Protein AF-A0A971MNW8-F1 (afdb_monomer_lite)

Sequence (217 aa):
MNKANFQEDNYRVFALLSNYLNYKSDFIKKEAIGEIVKCGVSSEYAFGLILAAAFGFDIEDNVDDKELFNQYFIKMVHKLNAHEYYDNPYYKNIKIPTITMGNSELKYEKYKPFEGFVCNDIIKTDEGRLIPQIGFFETEFDFPVILEKSRLWMSITPNEIETMKEAIAKGFGRVLAFGLGLGYYAYMTSQKDNVESVTVVESNQDVIDLFAKYIWP

Radius of gyration: 20.03 Å; chains: 1; bounding box: 51×37×53 Å

pLDDT: mean 94.17, std 7.53, range [38.69, 98.69]

Structure (mmCIF, N/CA/C/O backbone):
data_AF-A0A971MNW8-F1
#
_entry.id   AF-A0A971MNW8-F1
#
loop_
_atom_site.group_PDB
_atom_site.id
_atom_site.type_symbol
_atom_site.label_atom_id
_atom_site.label_alt_id
_atom_site.label_comp_id
_atom_site.label_asym_id
_atom_site.label_entity_id
_atom_site.label_seq_id
_atom_site.pdbx_PDB_ins_code
_atom_site.Cartn_x
_atom_site.Cartn_y
_atom_site.Cartn_z
_atom_site.occupancy
_atom_site.B_iso_or_equiv
_atom_site.auth_seq_id
_atom_site.auth_comp_id
_atom_site.auth_asym_id
_atom_site.auth_atom_id
_atom_site.pdbx_PDB_model_num
ATOM 1 N N . MET A 1 1 ? 32.069 -17.184 -13.762 1.00 38.69 1 MET A N 1
ATOM 2 C CA . MET A 1 1 ? 30.744 -17.051 -13.122 1.00 38.69 1 MET A CA 1
ATOM 3 C C . MET A 1 1 ? 30.895 -16.108 -11.944 1.00 38.69 1 MET A C 1
ATOM 5 O O . MET A 1 1 ? 31.396 -16.530 -10.908 1.00 38.69 1 MET A O 1
ATOM 9 N N . ASN A 1 2 ? 30.557 -14.829 -12.126 1.00 43.28 2 ASN A N 1
ATOM 10 C CA . ASN A 1 2 ? 30.425 -13.911 -10.996 1.00 43.28 2 ASN A CA 1
ATOM 11 C C . ASN A 1 2 ? 29.284 -14.436 -10.122 1.00 43.28 2 ASN A C 1
ATOM 13 O O . ASN A 1 2 ? 28.188 -14.670 -10.626 1.00 43.28 2 ASN A O 1
ATOM 17 N N . LYS A 1 3 ? 29.538 -14.667 -8.831 1.00 49.28 3 LYS A N 1
ATOM 18 C CA . LYS A 1 3 ? 28.446 -14.791 -7.863 1.00 49.28 3 LYS A CA 1
ATOM 19 C C . LYS A 1 3 ? 27.716 -13.453 -7.906 1.00 49.28 3 LYS A C 1
ATOM 21 O O . LYS A 1 3 ? 28.294 -12.461 -7.476 1.00 49.28 3 LYS A O 1
ATOM 26 N N . ALA A 1 4 ? 26.512 -13.421 -8.473 1.00 57.97 4 ALA A N 1
ATOM 27 C CA . ALA A 1 4 ? 25.650 -12.252 -8.390 1.00 57.97 4 ALA A CA 1
ATOM 28 C C . ALA A 1 4 ? 25.539 -11.873 -6.909 1.00 57.97 4 ALA A C 1
ATOM 30 O O . ALA A 1 4 ? 25.086 -12.681 -6.092 1.00 57.97 4 ALA A O 1
ATOM 31 N N . ASN A 1 5 ? 26.046 -10.697 -6.546 1.00 76.44 5 ASN A N 1
ATOM 32 C CA . ASN A 1 5 ? 26.005 -10.224 -5.174 1.00 76.44 5 ASN A CA 1
ATOM 33 C C . ASN A 1 5 ? 24.606 -9.664 -4.911 1.00 76.44 5 ASN A C 1
ATOM 35 O O . ASN A 1 5 ? 24.401 -8.457 -4.865 1.00 76.44 5 ASN A O 1
ATOM 39 N N . PHE A 1 6 ? 23.621 -10.551 -4.762 1.00 82.44 6 PHE A N 1
ATOM 40 C CA . PHE A 1 6 ? 22.220 -10.172 -4.571 1.00 82.44 6 PHE A CA 1
ATOM 41 C C . PHE A 1 6 ? 22.001 -9.257 -3.358 1.00 82.44 6 PHE A C 1
ATOM 43 O O . PHE A 1 6 ? 20.999 -8.554 -3.298 1.00 82.44 6 PHE A O 1
ATOM 50 N N . GLN A 1 7 ? 22.934 -9.227 -2.400 1.00 86.38 7 GLN A N 1
ATOM 51 C CA . GLN A 1 7 ? 22.912 -8.272 -1.291 1.00 86.38 7 GLN A CA 1
ATOM 52 C C . GLN A 1 7 ? 23.118 -6.829 -1.765 1.00 86.38 7 GLN A C 1
ATOM 54 O O . GLN A 1 7 ? 22.432 -5.927 -1.291 1.00 86.38 7 GLN A O 1
ATOM 59 N N . GLU A 1 8 ? 24.034 -6.619 -2.706 1.00 90.38 8 GLU A N 1
ATOM 60 C CA . GLU A 1 8 ? 24.308 -5.312 -3.300 1.00 90.38 8 GLU A CA 1
ATOM 61 C C . GLU A 1 8 ? 23.161 -4.872 -4.212 1.00 90.38 8 GLU A C 1
ATOM 63 O O . GLU A 1 8 ? 22.700 -3.737 -4.093 1.00 90.38 8 GLU A O 1
ATOM 68 N N . ASP A 1 9 ? 22.615 -5.791 -5.017 1.00 92.50 9 ASP A N 1
ATOM 69 C CA . ASP A 1 9 ? 21.410 -5.531 -5.818 1.00 92.50 9 ASP A CA 1
ATOM 70 C C . ASP A 1 9 ? 20.222 -5.138 -4.929 1.00 92.50 9 ASP A C 1
ATOM 72 O O . ASP A 1 9 ? 19.559 -4.134 -5.190 1.00 92.50 9 ASP A O 1
ATOM 76 N N . ASN A 1 10 ? 19.977 -5.894 -3.846 1.00 94.38 10 ASN A N 1
ATOM 77 C CA . ASN A 1 10 ? 18.939 -5.575 -2.867 1.00 94.38 10 ASN A CA 1
ATOM 78 C C . ASN A 1 10 ? 19.157 -4.154 -2.329 1.00 94.38 10 ASN A C 1
ATOM 80 O O . ASN A 1 10 ? 18.260 -3.320 -2.415 1.00 94.38 10 ASN A O 1
ATOM 84 N N . TYR A 1 11 ? 20.352 -3.847 -1.817 1.00 93.56 11 TYR A N 1
ATOM 85 C CA . TYR A 1 11 ? 20.640 -2.520 -1.272 1.00 93.56 11 TYR A CA 1
ATOM 86 C C . TYR A 1 11 ? 20.404 -1.407 -2.303 1.00 93.56 11 TYR A C 1
ATOM 88 O O . TYR A 1 11 ? 19.738 -0.418 -1.991 1.00 93.56 11 TYR A O 1
ATOM 96 N N . ARG A 1 12 ? 20.885 -1.585 -3.542 1.00 93.88 12 ARG A N 1
ATOM 97 C CA . ARG A 1 12 ? 20.705 -0.625 -4.640 1.00 93.88 12 ARG A CA 1
ATOM 98 C C . ARG A 1 12 ? 19.220 -0.382 -4.923 1.00 93.88 12 ARG A C 1
ATOM 100 O O . ARG A 1 12 ? 18.792 0.772 -4.928 1.00 93.88 12 ARG A O 1
ATOM 107 N N . VAL A 1 13 ? 18.432 -1.443 -5.110 1.00 95.00 13 VAL A N 1
ATOM 108 C CA . VAL A 1 13 ? 16.993 -1.348 -5.412 1.00 95.00 13 VAL A CA 1
ATOM 109 C C . VAL A 1 13 ? 16.229 -0.674 -4.270 1.00 95.00 13 VAL A C 1
ATOM 111 O O . VAL A 1 13 ? 15.476 0.268 -4.513 1.00 95.00 13 VAL A O 1
ATOM 114 N N . PHE A 1 14 ? 16.462 -1.083 -3.019 1.00 96.38 14 PHE A N 1
ATOM 115 C CA . PHE A 1 14 ? 15.795 -0.489 -1.856 1.00 96.38 14 PHE A CA 1
ATOM 116 C C . PHE A 1 14 ? 16.163 0.985 -1.649 1.00 96.38 14 PHE A C 1
ATOM 118 O O . PHE A 1 14 ? 15.289 1.787 -1.319 1.00 96.38 14 PHE A O 1
ATOM 125 N N . ALA A 1 15 ? 17.424 1.371 -1.867 1.00 96.06 15 ALA A N 1
ATOM 126 C CA . ALA A 1 15 ? 17.849 2.764 -1.744 1.00 96.06 15 ALA A CA 1
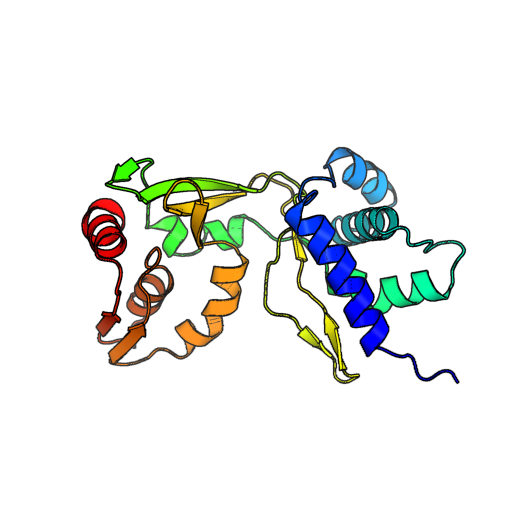ATOM 127 C C . ALA A 1 15 ? 17.156 3.668 -2.779 1.00 96.06 15 ALA A C 1
ATOM 129 O O . ALA A 1 15 ? 16.661 4.745 -2.435 1.00 96.06 15 ALA A O 1
ATOM 130 N N . LEU A 1 16 ? 17.076 3.217 -4.034 1.00 96.75 16 LEU A N 1
ATOM 131 C CA . LEU A 1 16 ? 16.417 3.953 -5.115 1.00 96.75 16 LEU A CA 1
ATOM 132 C C . LEU A 1 16 ? 14.901 4.055 -4.902 1.00 96.75 16 LEU A C 1
ATOM 134 O O . LEU A 1 16 ? 14.338 5.145 -5.009 1.00 96.75 16 LEU A O 1
ATOM 138 N N . LEU A 1 17 ? 14.255 2.951 -4.516 1.00 96.94 17 LEU A N 1
ATOM 139 C CA . LEU A 1 17 ? 12.828 2.935 -4.187 1.00 96.94 17 LEU A CA 1
ATOM 140 C C . LEU A 1 17 ? 12.494 3.829 -3.003 1.00 96.94 17 LEU A C 1
ATOM 142 O O . LEU A 1 17 ? 11.515 4.562 -3.061 1.00 96.94 17 LEU A O 1
ATOM 146 N N . SER A 1 18 ? 13.306 3.798 -1.945 1.00 96.12 18 SER A N 1
ATOM 147 C CA . SER A 1 18 ? 13.105 4.658 -0.778 1.00 96.12 18 SER A CA 1
ATOM 148 C C . SER A 1 18 ? 13.118 6.135 -1.176 1.00 96.12 18 SER A C 1
ATOM 150 O O . SER A 1 18 ? 12.238 6.893 -0.772 1.00 96.12 18 SER A O 1
ATOM 152 N N . ASN A 1 19 ? 14.057 6.548 -2.032 1.00 96.06 19 ASN A N 1
ATOM 153 C CA . ASN A 1 19 ? 14.096 7.916 -2.550 1.00 96.06 19 ASN A CA 1
ATOM 154 C C . ASN A 1 19 ? 12.833 8.245 -3.368 1.00 96.06 19 ASN A C 1
ATOM 156 O O . ASN A 1 19 ? 12.171 9.253 -3.122 1.00 96.06 19 ASN A O 1
ATOM 160 N N . TYR A 1 20 ? 12.451 7.362 -4.290 1.00 97.44 20 TYR A N 1
ATOM 161 C CA . TYR A 1 20 ? 11.243 7.532 -5.093 1.00 97.44 20 TYR A CA 1
ATOM 162 C C . TYR A 1 20 ? 9.979 7.669 -4.240 1.00 97.44 20 TYR A C 1
ATOM 164 O O . TYR A 1 20 ? 9.267 8.658 -4.383 1.00 97.44 20 TYR A O 1
ATOM 172 N N . LEU A 1 21 ? 9.735 6.746 -3.312 1.00 96.69 21 LEU A N 1
ATOM 173 C CA . LEU A 1 21 ? 8.530 6.735 -2.481 1.00 96.69 21 LEU A CA 1
ATOM 174 C C . LEU A 1 21 ? 8.432 7.957 -1.557 1.00 96.69 21 LEU A C 1
ATOM 176 O O . LEU A 1 21 ? 7.334 8.446 -1.320 1.00 96.69 21 LEU A O 1
ATOM 180 N N . ASN A 1 22 ? 9.558 8.474 -1.053 1.00 94.12 22 ASN A N 1
ATOM 181 C CA . ASN A 1 22 ? 9.547 9.618 -0.134 1.00 94.12 22 ASN A CA 1
ATOM 182 C C . ASN A 1 22 ? 9.423 10.978 -0.833 1.00 94.12 22 ASN A C 1
ATOM 184 O O . ASN A 1 22 ? 8.924 11.926 -0.228 1.00 94.12 22 ASN A O 1
ATOM 188 N N . TYR A 1 23 ? 9.912 11.105 -2.069 1.00 95.19 23 TYR A N 1
ATOM 189 C CA . TYR A 1 23 ? 10.065 12.420 -2.704 1.00 95.19 23 TYR A CA 1
ATOM 190 C C . TYR A 1 23 ? 9.374 12.555 -4.059 1.00 95.19 23 TYR A C 1
ATOM 192 O O . TYR A 1 23 ? 9.216 13.675 -4.545 1.00 95.19 23 TYR A O 1
ATOM 200 N N . LYS A 1 24 ? 9.027 11.440 -4.708 1.00 95.69 24 LYS A N 1
ATOM 201 C CA . LYS A 1 24 ? 8.592 11.402 -6.111 1.00 95.69 24 LYS A CA 1
ATOM 202 C C . LYS A 1 24 ? 7.580 10.281 -6.399 1.00 95.69 24 LYS A C 1
ATOM 204 O O . LYS A 1 24 ? 7.517 9.828 -7.540 1.00 95.69 24 LYS A O 1
ATOM 209 N N . SER A 1 25 ? 6.791 9.837 -5.414 1.00 95.94 25 SER A N 1
ATOM 210 C CA . SER A 1 25 ? 5.842 8.715 -5.564 1.00 95.94 25 SER A CA 1
ATOM 211 C C . SER A 1 25 ? 4.865 8.921 -6.726 1.00 95.94 25 SER A C 1
ATOM 213 O O . SER A 1 25 ? 4.508 7.976 -7.425 1.00 95.94 25 SER A O 1
ATOM 215 N N . ASP A 1 26 ? 4.493 10.168 -7.008 1.00 96.19 26 ASP A N 1
ATOM 216 C CA . ASP A 1 26 ? 3.576 10.533 -8.082 1.00 96.19 26 ASP A CA 1
ATOM 217 C C . ASP A 1 26 ? 4.272 10.891 -9.408 1.00 96.19 26 ASP A C 1
ATOM 219 O O . ASP A 1 26 ? 3.631 11.445 -10.297 1.00 96.19 26 ASP A O 1
ATOM 223 N N . PHE A 1 27 ? 5.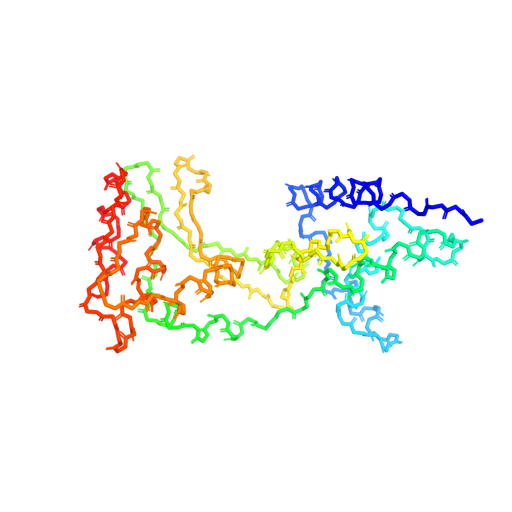567 10.608 -9.577 1.00 97.12 27 PHE A N 1
ATOM 224 C CA . PHE A 1 27 ? 6.323 10.973 -10.783 1.00 97.12 27 PHE A CA 1
ATOM 225 C C . PHE A 1 27 ? 5.765 10.345 -12.069 1.00 97.12 27 PHE A C 1
ATOM 227 O O . PHE A 1 27 ? 5.754 10.996 -13.114 1.00 97.12 27 PHE A O 1
ATOM 234 N N . ILE A 1 28 ? 5.295 9.099 -11.999 1.00 97.50 28 ILE A N 1
ATOM 235 C CA . ILE A 1 28 ? 4.787 8.355 -13.154 1.00 97.50 28 ILE A CA 1
ATOM 236 C C . ILE A 1 28 ? 3.353 8.805 -13.445 1.00 97.50 28 ILE A C 1
ATOM 238 O O . ILE A 1 28 ? 2.508 8.841 -12.555 1.00 97.50 28 ILE A O 1
ATOM 242 N N . LYS A 1 29 ? 3.078 9.189 -14.697 1.00 97.00 29 LYS A N 1
ATOM 243 C CA . LYS A 1 29 ? 1.788 9.759 -15.116 1.00 97.00 29 LYS A CA 1
ATOM 244 C C . LYS A 1 29 ? 1.087 8.881 -16.148 1.00 97.00 29 LYS A C 1
ATOM 246 O O . LYS A 1 29 ? 1.730 8.164 -16.918 1.00 97.00 29 LYS A O 1
ATOM 251 N N . LYS A 1 30 ? -0.243 8.995 -16.195 1.00 96.38 30 LYS A N 1
ATOM 252 C CA . LYS A 1 30 ? -1.123 8.236 -17.095 1.00 96.38 30 LYS A CA 1
ATOM 253 C C . LYS A 1 30 ? -0.731 8.377 -18.563 1.00 96.38 30 LYS A C 1
ATOM 255 O O . LYS A 1 30 ? -0.793 7.400 -19.302 1.00 96.38 30 LYS A O 1
ATOM 260 N N . GLU A 1 31 ? -0.327 9.570 -18.984 1.00 96.75 31 GLU A N 1
ATOM 261 C CA . GLU A 1 31 ? 0.044 9.860 -20.369 1.00 96.75 31 GLU A CA 1
ATOM 262 C C . GLU A 1 31 ? 1.285 9.057 -20.777 1.00 96.75 31 GLU A C 1
ATOM 264 O O . GLU A 1 31 ? 1.282 8.407 -21.819 1.00 96.75 31 GLU A O 1
ATOM 269 N N . ALA A 1 32 ? 2.309 9.027 -19.915 1.00 96.88 32 ALA A N 1
ATOM 270 C CA . ALA A 1 32 ? 3.543 8.284 -20.161 1.00 96.88 32 ALA A CA 1
ATOM 271 C C . ALA A 1 32 ? 3.296 6.769 -20.224 1.00 96.88 32 ALA A C 1
ATOM 273 O O . ALA A 1 32 ? 3.796 6.096 -21.124 1.00 96.88 32 ALA A O 1
ATOM 274 N N . ILE A 1 33 ? 2.470 6.240 -19.315 1.00 97.88 33 ILE A N 1
ATOM 275 C CA . ILE A 1 33 ? 2.047 4.834 -19.356 1.00 97.88 33 ILE A CA 1
ATOM 276 C C . ILE A 1 33 ? 1.287 4.542 -20.650 1.00 97.88 33 ILE A C 1
ATOM 278 O O . ILE A 1 33 ? 1.561 3.546 -21.315 1.00 97.88 33 ILE A O 1
ATOM 282 N N . GLY A 1 34 ? 0.362 5.425 -21.031 1.00 97.19 34 GLY A N 1
ATOM 283 C CA . GLY A 1 34 ? -0.461 5.276 -22.225 1.00 97.19 34 GLY A CA 1
ATOM 284 C C . GLY A 1 34 ? 0.357 5.154 -23.510 1.00 97.19 34 GLY A C 1
ATOM 285 O O . GLY A 1 34 ? 0.031 4.314 -24.343 1.00 97.19 34 GLY A O 1
ATOM 286 N N . GLU A 1 35 ? 1.430 5.934 -23.670 1.00 97.50 35 GLU A N 1
ATOM 287 C CA . GLU A 1 35 ? 2.308 5.828 -24.846 1.00 97.50 35 GLU A CA 1
ATOM 288 C C . GLU A 1 35 ? 3.030 4.478 -24.923 1.00 97.50 35 GLU A C 1
ATOM 290 O O . GLU A 1 35 ? 3.102 3.885 -25.997 1.00 97.50 35 GLU A O 1
ATOM 295 N N . ILE A 1 36 ? 3.503 3.951 -23.793 1.00 97.19 36 ILE A N 1
ATOM 296 C CA . ILE A 1 36 ? 4.201 2.660 -23.757 1.00 97.19 36 ILE A CA 1
ATOM 297 C C . ILE A 1 36 ? 3.220 1.501 -23.966 1.00 97.19 36 ILE A C 1
ATOM 299 O O . ILE A 1 36 ? 3.508 0.569 -24.714 1.00 97.19 36 ILE A O 1
ATOM 303 N N . VAL A 1 37 ? 2.030 1.561 -23.363 1.00 97.62 37 VAL A N 1
ATOM 304 C CA . VAL A 1 37 ? 0.998 0.522 -23.516 1.00 97.62 37 VAL A CA 1
ATOM 305 C C . VAL A 1 37 ? 0.535 0.391 -24.974 1.00 97.62 37 VAL A C 1
ATOM 307 O O . VAL A 1 37 ? 0.224 -0.717 -25.412 1.00 97.62 37 VAL A O 1
ATOM 310 N N . LYS A 1 38 ? 0.567 1.466 -25.782 1.00 97.12 38 LYS A N 1
ATOM 311 C CA . LYS A 1 38 ? 0.297 1.387 -27.236 1.00 97.12 38 LYS A CA 1
ATOM 312 C C . LYS A 1 38 ? 1.262 0.459 -27.981 1.00 97.12 38 LYS A C 1
ATOM 314 O O . LYS A 1 38 ? 0.897 -0.054 -29.036 1.00 97.12 38 LYS A O 1
ATOM 319 N N . CYS A 1 39 ? 2.450 0.204 -27.434 1.00 94.81 39 CYS A N 1
ATOM 320 C CA . CYS A 1 39 ? 3.405 -0.764 -27.973 1.00 94.81 39 CYS A CA 1
ATOM 321 C C . CYS A 1 39 ? 3.031 -2.227 -27.660 1.00 94.81 39 CYS A C 1
ATOM 323 O O . CYS A 1 39 ? 3.761 -3.134 -28.050 1.00 94.81 39 CYS A O 1
ATOM 325 N N . GLY A 1 40 ? 1.905 -2.477 -26.978 1.00 96.69 40 GLY A N 1
ATOM 326 C CA . GLY A 1 40 ? 1.368 -3.818 -26.727 1.00 96.69 40 GLY A CA 1
ATOM 327 C C . GLY A 1 40 ? 1.818 -4.468 -25.414 1.00 96.69 40 GLY A C 1
ATOM 328 O O . GLY A 1 40 ? 1.666 -5.678 -25.261 1.00 96.69 40 GLY A O 1
ATOM 329 N N . VAL A 1 41 ? 2.363 -3.694 -24.472 1.00 96.88 41 VAL A N 1
ATOM 330 C CA . VAL A 1 41 ? 2.772 -4.173 -23.137 1.00 96.88 41 VAL A CA 1
ATOM 331 C C . VAL A 1 41 ? 1.746 -3.799 -22.062 1.00 96.88 41 VAL A C 1
ATOM 333 O O . VAL A 1 41 ? 0.908 -2.923 -22.270 1.00 96.88 41 VAL A O 1
ATOM 336 N N . SER A 1 42 ? 1.797 -4.459 -20.901 1.00 97.81 42 SER A N 1
ATOM 337 C CA . SER A 1 42 ? 0.894 -4.155 -19.783 1.00 97.81 42 SER A CA 1
ATOM 338 C C . SER A 1 42 ? 1.233 -2.828 -19.094 1.00 97.81 42 SER A C 1
ATOM 340 O O . SER A 1 42 ? 2.369 -2.349 -19.160 1.00 97.81 42 SER A O 1
ATOM 342 N N . SER A 1 43 ? 0.257 -2.261 -18.375 1.00 97.69 43 SER A N 1
ATOM 343 C CA . SER A 1 43 ? 0.461 -1.082 -17.524 1.00 97.69 43 SER A CA 1
ATOM 344 C C . SER A 1 43 ? 1.538 -1.335 -16.461 1.00 97.69 43 SER A C 1
ATOM 346 O O . SER A 1 43 ? 2.337 -0.446 -16.190 1.00 97.69 43 SER A O 1
ATOM 348 N N . GLU A 1 44 ? 1.600 -2.541 -15.881 1.00 97.94 44 GLU A N 1
ATOM 349 C CA . GLU A 1 44 ? 2.627 -2.926 -14.903 1.00 97.94 44 GLU A CA 1
ATOM 350 C C . GLU A 1 44 ? 4.028 -2.892 -15.500 1.00 97.94 44 GLU A C 1
ATOM 352 O O . GLU A 1 44 ? 4.946 -2.328 -14.907 1.00 97.94 44 GLU A O 1
ATOM 357 N N . TYR A 1 45 ? 4.186 -3.459 -16.698 1.00 97.88 45 TYR A N 1
ATOM 358 C CA . TYR A 1 45 ? 5.468 -3.452 -17.384 1.00 97.88 45 TYR A CA 1
ATOM 359 C C . TYR A 1 45 ? 5.875 -2.023 -17.750 1.00 97.88 45 TYR A C 1
ATOM 361 O O . TYR A 1 45 ? 6.998 -1.619 -17.465 1.00 97.88 45 TYR A O 1
ATOM 369 N N . ALA A 1 46 ? 4.950 -1.228 -18.298 1.00 98.25 46 ALA A N 1
ATOM 370 C CA . ALA A 1 46 ? 5.179 0.182 -18.605 1.00 98.25 46 ALA A CA 1
ATOM 371 C C . ALA A 1 46 ? 5.586 0.996 -17.364 1.00 98.25 46 ALA A C 1
ATOM 373 O O . ALA A 1 46 ? 6.517 1.796 -17.426 1.00 98.25 46 ALA A O 1
ATOM 374 N N . PHE A 1 47 ? 4.933 0.763 -16.224 1.00 98.50 47 PHE A N 1
ATOM 375 C CA . PHE A 1 47 ? 5.291 1.396 -14.958 1.00 98.50 47 PHE A CA 1
ATOM 376 C C . PHE A 1 47 ? 6.699 0.994 -14.520 1.00 98.50 47 PHE A C 1
ATOM 378 O O . PHE A 1 47 ? 7.513 1.860 -14.205 1.00 98.50 47 PHE A O 1
ATOM 385 N N . GLY A 1 48 ? 7.010 -0.305 -14.562 1.00 98.00 48 GLY A N 1
ATOM 386 C CA . GLY A 1 48 ? 8.343 -0.820 -14.266 1.00 98.00 48 GLY A CA 1
ATOM 387 C C . GLY A 1 48 ? 9.418 -0.185 -15.146 1.00 98.00 48 GLY A C 1
ATOM 388 O O . GLY A 1 48 ? 10.446 0.239 -14.624 1.00 98.00 48 GLY A O 1
ATOM 389 N N . LEU A 1 49 ? 9.172 -0.062 -16.455 1.00 97.44 49 LEU A N 1
ATOM 390 C CA . LEU A 1 49 ? 10.083 0.575 -17.412 1.00 97.44 49 LEU A CA 1
ATOM 391 C C . LEU A 1 49 ? 10.376 2.034 -17.050 1.00 97.44 49 LEU A C 1
ATOM 393 O O . LEU A 1 49 ? 11.539 2.426 -16.961 1.00 97.44 49 LEU A O 1
ATOM 397 N N . ILE A 1 50 ? 9.331 2.836 -16.819 1.00 97.69 50 ILE A N 1
ATOM 398 C CA . ILE A 1 50 ? 9.488 4.254 -16.465 1.00 97.69 50 ILE A CA 1
ATOM 399 C C . ILE A 1 50 ? 10.223 4.386 -15.130 1.00 97.69 50 ILE A C 1
ATOM 401 O O . ILE A 1 50 ? 11.090 5.247 -14.989 1.00 97.69 50 ILE A O 1
ATOM 405 N N . LEU A 1 51 ? 9.909 3.526 -14.158 1.00 97.75 51 LEU A N 1
ATOM 406 C CA . LEU A 1 51 ? 10.571 3.520 -12.858 1.00 97.75 51 LEU A CA 1
ATOM 407 C C . LEU A 1 51 ? 12.061 3.170 -12.982 1.00 97.75 51 LEU A C 1
ATOM 409 O O . LEU A 1 51 ? 12.900 3.851 -12.397 1.00 97.75 51 LEU A O 1
ATOM 413 N N . ALA A 1 52 ? 12.402 2.152 -13.774 1.00 97.38 52 ALA A N 1
ATOM 414 C CA . ALA A 1 52 ? 13.785 1.755 -14.023 1.00 97.38 52 ALA A CA 1
ATOM 415 C C . ALA A 1 52 ? 14.574 2.875 -14.718 1.00 97.38 52 ALA A C 1
ATOM 417 O O . ALA A 1 52 ? 15.662 3.236 -14.266 1.00 97.38 52 ALA A O 1
ATOM 418 N N . ALA A 1 53 ? 13.989 3.505 -15.741 1.00 96.31 53 ALA A N 1
ATOM 419 C CA . ALA A 1 53 ? 14.580 4.666 -16.401 1.00 96.31 53 ALA A CA 1
ATOM 420 C C . ALA A 1 53 ? 14.772 5.843 -15.425 1.00 96.31 53 ALA A C 1
ATOM 422 O O . ALA A 1 53 ? 15.827 6.476 -15.410 1.00 96.31 53 ALA A O 1
ATOM 423 N N . ALA A 1 54 ? 13.798 6.105 -14.544 1.00 95.25 54 ALA A N 1
ATOM 424 C CA . ALA A 1 54 ? 13.908 7.133 -13.506 1.00 95.25 54 ALA A CA 1
ATOM 425 C C . ALA A 1 54 ? 15.029 6.843 -12.493 1.00 95.25 54 ALA A C 1
ATOM 427 O O . ALA A 1 54 ? 15.566 7.767 -11.880 1.00 95.25 54 ALA A O 1
ATOM 428 N N . PHE A 1 55 ? 15.391 5.572 -12.322 1.00 96.00 55 PHE A N 1
ATOM 429 C CA . PHE A 1 55 ? 16.499 5.133 -11.475 1.00 96.00 55 PHE A CA 1
ATOM 430 C C . PHE A 1 55 ? 17.846 5.112 -12.213 1.00 96.00 55 PHE A C 1
ATOM 432 O O . PHE A 1 55 ? 18.866 4.787 -11.604 1.00 96.00 55 PHE A O 1
ATOM 439 N N . GLY A 1 56 ? 17.861 5.479 -13.498 1.00 95.38 56 GLY A N 1
ATOM 440 C CA . GLY A 1 56 ? 19.059 5.529 -14.331 1.00 95.38 56 GLY A CA 1
ATOM 441 C C . GLY A 1 56 ? 19.503 4.173 -14.877 1.00 95.38 56 GLY A C 1
ATOM 442 O O . GLY A 1 56 ? 20.681 4.023 -15.182 1.00 95.38 56 GLY A O 1
ATOM 443 N N . PHE A 1 57 ? 18.601 3.190 -14.962 1.00 95.31 57 PHE A N 1
ATOM 444 C CA . PHE A 1 57 ? 18.894 1.902 -15.591 1.00 95.31 57 PHE A CA 1
ATOM 445 C C . PHE A 1 57 ? 18.825 2.020 -17.111 1.00 95.31 57 PHE A C 1
ATOM 447 O O . PHE A 1 57 ? 17.841 2.532 -17.649 1.00 95.31 57 PHE A O 1
ATOM 454 N N . ASP A 1 58 ? 19.833 1.475 -17.786 1.00 94.25 58 ASP A N 1
ATOM 455 C CA . ASP A 1 58 ? 19.857 1.327 -19.240 1.00 94.25 58 ASP A CA 1
ATOM 456 C C . ASP A 1 58 ? 19.538 -0.123 -19.622 1.00 94.25 58 ASP A C 1
ATOM 458 O O . ASP A 1 58 ? 20.406 -0.977 -19.763 1.00 94.25 58 ASP A O 1
ATOM 462 N N . ILE A 1 59 ? 18.255 -0.438 -19.750 1.00 93.50 59 ILE A N 1
ATOM 463 C CA . ILE A 1 59 ? 17.812 -1.812 -20.032 1.00 93.50 59 ILE A CA 1
ATOM 464 C C . ILE A 1 59 ? 17.956 -2.217 -21.511 1.00 93.50 59 ILE A C 1
ATOM 466 O O . ILE A 1 59 ? 17.689 -3.376 -21.851 1.00 93.50 59 ILE A O 1
ATOM 470 N N . GLU A 1 60 ? 18.302 -1.274 -22.393 1.00 90.62 60 GLU A N 1
ATOM 471 C CA . GLU A 1 60 ? 18.463 -1.517 -23.829 1.00 90.62 60 GLU A CA 1
ATOM 472 C C . GLU A 1 60 ? 19.896 -1.951 -24.130 1.00 90.62 60 GLU A C 1
ATOM 474 O O . GLU A 1 60 ? 20.096 -3.040 -24.680 1.00 90.62 60 GLU A O 1
ATOM 479 N N . ASP A 1 61 ? 20.872 -1.153 -23.690 1.00 93.94 61 ASP A N 1
ATOM 480 C CA . ASP A 1 61 ? 22.279 -1.340 -24.041 1.00 93.94 61 ASP A CA 1
ATOM 481 C C . ASP A 1 61 ? 23.117 -1.957 -22.905 1.00 93.94 61 ASP A C 1
ATOM 483 O O . ASP A 1 61 ? 24.171 -2.546 -23.169 1.00 93.94 61 ASP A O 1
ATOM 487 N N . ASN A 1 62 ? 22.658 -1.906 -21.645 1.00 95.25 62 ASN A N 1
ATOM 488 C CA . ASN A 1 62 ? 23.367 -2.495 -20.505 1.00 95.25 62 ASN A CA 1
ATOM 489 C C . ASN A 1 62 ? 22.741 -3.829 -20.048 1.00 95.25 62 ASN A C 1
ATOM 491 O O . ASN A 1 62 ? 21.659 -3.901 -19.463 1.00 95.25 62 ASN A O 1
ATOM 495 N N . VAL A 1 63 ? 23.483 -4.919 -20.276 1.00 94.06 63 VAL A N 1
ATOM 496 C CA . VAL A 1 63 ? 23.065 -6.293 -19.949 1.00 94.06 63 VAL A CA 1
ATOM 497 C C . VAL A 1 63 ? 22.820 -6.493 -18.449 1.00 94.06 63 VAL A C 1
ATOM 499 O O . VAL A 1 63 ? 21.867 -7.186 -18.091 1.00 94.06 63 VAL A O 1
ATOM 502 N N . ASP A 1 64 ? 23.629 -5.886 -17.578 1.00 92.12 64 ASP A N 1
ATOM 503 C CA . ASP A 1 64 ? 23.494 -6.054 -16.126 1.00 92.12 64 ASP A CA 1
ATOM 504 C C . ASP A 1 64 ? 22.239 -5.339 -15.602 1.00 92.12 64 ASP A C 1
ATOM 506 O O . ASP A 1 64 ? 21.493 -5.887 -14.786 1.00 92.12 64 ASP A O 1
ATOM 510 N N . ASP A 1 65 ? 21.956 -4.141 -16.120 1.00 95.00 65 ASP A N 1
ATOM 511 C CA . ASP A 1 65 ? 20.749 -3.384 -15.777 1.00 95.00 65 ASP A CA 1
ATOM 512 C C . ASP A 1 65 ? 19.483 -4.085 -16.296 1.00 95.00 65 ASP A C 1
ATOM 514 O O . ASP A 1 65 ? 18.483 -4.172 -15.579 1.00 95.00 65 ASP A O 1
ATOM 518 N N . LYS A 1 66 ? 19.534 -4.653 -17.507 1.00 95.38 66 LYS A N 1
ATOM 519 C CA . LYS A 1 66 ? 18.451 -5.474 -18.064 1.00 95.38 66 LYS A CA 1
ATOM 520 C C . LYS A 1 66 ? 18.179 -6.723 -17.227 1.00 95.38 66 LYS A C 1
ATOM 522 O O . LYS A 1 66 ? 17.021 -7.077 -16.999 1.00 95.38 66 LYS A O 1
ATOM 527 N N . GLU A 1 67 ? 19.225 -7.398 -16.762 1.00 93.75 67 GLU A N 1
ATOM 528 C CA . GLU A 1 67 ? 19.075 -8.576 -15.910 1.00 93.75 67 GLU A CA 1
ATOM 529 C C . GLU A 1 67 ? 18.471 -8.203 -14.550 1.00 93.75 67 GLU A C 1
ATOM 531 O O . GLU A 1 67 ? 17.516 -8.842 -14.103 1.00 93.75 67 GLU A O 1
ATOM 536 N N . LEU A 1 68 ? 18.943 -7.121 -13.922 1.00 94.00 68 LEU A N 1
ATOM 537 C CA . LEU A 1 68 ? 18.376 -6.624 -12.666 1.00 94.00 68 LEU A CA 1
ATOM 538 C C . LEU A 1 68 ? 16.904 -6.220 -12.838 1.00 94.00 68 LEU A C 1
ATOM 540 O O . LEU A 1 68 ? 16.065 -6.579 -12.007 1.00 94.00 68 LEU A O 1
ATOM 544 N N . PHE A 1 69 ? 16.559 -5.558 -13.945 1.00 96.31 69 PHE A N 1
ATOM 545 C CA . PHE A 1 69 ? 15.174 -5.249 -14.296 1.00 96.31 69 PHE A CA 1
ATOM 546 C C . PHE A 1 69 ? 14.292 -6.505 -14.323 1.00 96.31 69 PHE A C 1
ATOM 548 O O . PHE A 1 69 ? 13.253 -6.554 -13.660 1.00 96.31 69 PHE A O 1
ATOM 555 N N . ASN A 1 70 ? 14.731 -7.549 -15.028 1.00 95.19 70 ASN A N 1
ATOM 556 C CA . ASN A 1 70 ? 13.979 -8.800 -15.138 1.00 95.19 70 ASN A CA 1
ATOM 557 C C . ASN A 1 70 ? 13.841 -9.529 -13.793 1.00 95.19 70 ASN A C 1
ATOM 559 O O . ASN A 1 70 ? 12.822 -10.169 -13.528 1.00 95.19 70 ASN A O 1
ATOM 563 N N . GLN A 1 71 ? 14.859 -9.437 -12.938 1.00 94.62 71 GLN A N 1
ATOM 564 C CA . GLN A 1 71 ? 14.883 -10.119 -11.647 1.00 94.62 71 GLN A CA 1
ATOM 565 C C . GLN A 1 71 ? 14.066 -9.404 -10.563 1.00 94.62 71 GLN A C 1
ATOM 567 O O . GLN A 1 71 ? 13.502 -10.086 -9.705 1.00 94.62 71 GLN A O 1
ATOM 572 N N . TYR A 1 72 ? 13.987 -8.068 -10.608 1.00 96.62 72 TYR A N 1
ATOM 573 C CA . TYR A 1 72 ? 13.291 -7.248 -9.612 1.00 96.62 72 TYR A CA 1
ATOM 574 C C . TYR A 1 72 ? 12.007 -6.624 -10.154 1.00 96.62 72 TYR A C 1
ATOM 576 O O . TYR A 1 72 ? 10.925 -6.955 -9.680 1.00 96.62 72 TYR A O 1
ATOM 584 N N . PHE A 1 73 ? 12.100 -5.733 -11.143 1.00 96.81 73 PHE A N 1
ATOM 585 C CA . PHE A 1 73 ? 11.010 -4.823 -11.513 1.00 96.81 73 PHE A CA 1
ATOM 586 C C . PHE A 1 73 ? 9.772 -5.556 -12.025 1.00 96.81 73 PHE A C 1
ATOM 588 O O . PHE A 1 73 ? 8.662 -5.218 -11.622 1.00 96.81 73 PHE A O 1
ATOM 595 N N . ILE A 1 74 ? 9.958 -6.607 -12.830 1.00 94.69 74 ILE A N 1
ATOM 596 C CA . ILE A 1 74 ? 8.846 -7.423 -13.348 1.00 94.69 74 ILE A CA 1
ATOM 597 C C . ILE A 1 74 ? 8.042 -8.082 -12.213 1.00 94.69 74 ILE A C 1
ATOM 599 O O . ILE A 1 74 ? 6.839 -8.280 -12.349 1.00 94.69 74 ILE A O 1
ATOM 603 N N . LYS A 1 75 ? 8.693 -8.424 -11.094 1.00 96.00 75 LYS A N 1
ATOM 604 C CA . LYS A 1 75 ? 8.071 -9.107 -9.944 1.00 96.00 75 LYS A CA 1
ATOM 605 C C . LYS A 1 75 ? 7.627 -8.152 -8.832 1.00 96.00 75 LYS A C 1
ATOM 607 O O . LYS A 1 75 ? 6.882 -8.558 -7.948 1.00 96.00 75 LYS A O 1
ATOM 612 N N . MET A 1 76 ? 8.151 -6.932 -8.844 1.00 97.38 76 MET A N 1
ATOM 613 C CA . MET A 1 76 ? 7.987 -5.919 -7.804 1.00 97.38 76 MET A CA 1
ATOM 614 C C . MET A 1 76 ? 6.766 -5.029 -8.026 1.00 97.38 76 MET A C 1
ATOM 616 O O . MET A 1 76 ? 6.255 -4.463 -7.066 1.00 97.38 76 MET A O 1
ATOM 620 N N . VAL A 1 77 ? 6.356 -4.828 -9.281 1.00 98.38 77 VAL A N 1
ATOM 621 C CA . VAL A 1 77 ? 5.348 -3.830 -9.655 1.00 98.38 77 VAL A CA 1
ATOM 622 C C . VAL A 1 77 ? 3.998 -4.492 -9.908 1.00 98.38 77 VAL A C 1
ATOM 624 O O . VAL A 1 77 ? 3.893 -5.423 -10.705 1.00 98.38 77 VAL A O 1
ATOM 627 N N . HIS A 1 78 ? 2.952 -3.957 -9.280 1.00 98.44 78 HIS A N 1
ATOM 628 C CA . HIS A 1 78 ? 1.602 -4.506 -9.325 1.00 98.44 78 HIS A CA 1
ATOM 629 C C . HIS A 1 78 ? 0.581 -3.420 -9.660 1.00 98.44 78 HIS A C 1
ATOM 631 O O . HIS A 1 78 ? 0.463 -2.417 -8.954 1.00 98.44 78 HIS A O 1
ATOM 637 N N . LYS A 1 79 ? -0.216 -3.640 -10.709 1.00 98.50 79 LYS A N 1
ATOM 638 C CA . LYS A 1 79 ? -1.439 -2.866 -10.904 1.00 98.50 79 LYS A CA 1
ATOM 639 C C . LYS A 1 79 ? -2.493 -3.439 -9.977 1.00 98.50 79 LYS A C 1
ATOM 641 O O . LYS A 1 79 ? -2.880 -4.598 -10.109 1.00 98.50 79 LYS A O 1
ATOM 646 N N . LEU A 1 80 ? -2.976 -2.615 -9.065 1.00 98.38 80 LEU A N 1
ATOM 647 C CA . LEU A 1 80 ? -4.030 -2.997 -8.143 1.00 98.38 80 LEU A CA 1
ATOM 648 C C . LEU A 1 80 ? -5.399 -2.584 -8.685 1.00 98.38 80 LEU A C 1
ATOM 650 O O . LEU A 1 80 ? -5.536 -1.599 -9.416 1.00 98.38 80 LEU A O 1
ATOM 654 N N . ASN A 1 81 ? -6.431 -3.332 -8.302 1.00 97.25 81 ASN A N 1
ATOM 655 C CA . ASN A 1 81 ? -7.813 -3.010 -8.626 1.00 97.25 81 ASN A CA 1
ATOM 656 C C . ASN A 1 81 ? -8.477 -2.308 -7.437 1.00 97.25 81 ASN A C 1
ATOM 658 O O . ASN A 1 81 ? -8.739 -2.925 -6.408 1.00 97.25 81 ASN A O 1
ATOM 662 N N . ALA A 1 82 ? -8.784 -1.017 -7.584 1.00 97.12 82 ALA A N 1
ATOM 663 C CA . ALA A 1 82 ? -9.397 -0.217 -6.522 1.00 97.12 82 ALA A CA 1
ATOM 664 C C . ALA A 1 82 ? -10.717 -0.820 -6.008 1.00 97.12 82 ALA A C 1
ATOM 666 O O . ALA A 1 82 ? -11.016 -0.727 -4.817 1.00 97.12 82 ALA A O 1
ATOM 667 N N . HIS A 1 83 ? -11.484 -1.483 -6.882 1.00 96.25 83 HIS A N 1
ATOM 668 C CA . HIS A 1 83 ? -12.751 -2.104 -6.502 1.00 96.25 83 HIS A CA 1
ATOM 669 C C . HIS A 1 83 ? -12.578 -3.207 -5.456 1.00 96.25 83 HIS A C 1
ATOM 671 O O . HIS A 1 83 ? -13.412 -3.304 -4.565 1.00 96.25 83 HIS A O 1
ATOM 677 N N . GLU A 1 84 ? -11.484 -3.972 -5.489 1.00 95.56 84 GLU A N 1
ATOM 678 C CA . GLU A 1 84 ? -11.232 -5.039 -4.507 1.00 95.56 84 GLU A CA 1
ATOM 679 C C . GLU A 1 84 ? -11.077 -4.481 -3.087 1.00 95.56 84 GLU A C 1
ATOM 681 O O . GLU A 1 84 ? -11.552 -5.076 -2.119 1.00 95.56 84 GLU A O 1
ATOM 686 N N . TYR A 1 85 ? -10.472 -3.299 -2.961 1.00 97.19 85 TYR A N 1
ATOM 687 C CA . TYR A 1 85 ? -10.307 -2.614 -1.682 1.00 97.19 85 TYR A CA 1
ATOM 688 C C . TYR A 1 85 ? -11.587 -1.905 -1.245 1.00 97.19 85 TYR A C 1
ATOM 690 O O . TYR A 1 85 ? -11.967 -2.000 -0.080 1.00 97.19 85 TYR A O 1
ATOM 698 N N . TYR A 1 86 ? -12.306 -1.256 -2.165 1.00 96.94 86 TYR A N 1
ATOM 699 C CA . TYR A 1 86 ? -13.612 -0.671 -1.849 1.00 96.94 86 TYR A CA 1
ATOM 700 C C . TYR A 1 86 ? -14.672 -1.724 -1.515 1.00 96.94 86 TYR A C 1
ATOM 702 O O . TYR A 1 86 ? -15.632 -1.420 -0.806 1.00 96.94 86 TYR A O 1
ATOM 710 N N . ASP A 1 87 ? -14.489 -2.962 -1.976 1.00 96.50 87 ASP A N 1
ATOM 711 C CA . ASP A 1 87 ? -15.352 -4.083 -1.633 1.00 96.50 87 ASP A CA 1
ATOM 712 C C . ASP A 1 87 ? -15.091 -4.671 -0.245 1.00 96.50 87 ASP A C 1
ATOM 714 O O . ASP A 1 87 ? -15.940 -5.425 0.250 1.00 96.50 87 ASP A O 1
ATOM 718 N N . ASN A 1 88 ? -13.984 -4.293 0.401 1.00 97.12 88 ASN A N 1
ATOM 719 C CA . ASN A 1 88 ? -13.661 -4.683 1.765 1.00 97.12 88 ASN A CA 1
ATOM 720 C C . ASN A 1 88 ? -14.776 -4.230 2.739 1.00 97.12 88 ASN A C 1
ATOM 722 O O . ASN A 1 88 ? -15.190 -3.065 2.690 1.00 97.12 88 ASN A O 1
ATOM 726 N N . PRO A 1 89 ? -15.253 -5.104 3.652 1.00 96.62 89 PRO A N 1
ATOM 727 C CA . PRO A 1 89 ? -16.310 -4.770 4.609 1.00 96.62 89 PRO A CA 1
ATOM 728 C C . PRO A 1 89 ? -16.062 -3.479 5.392 1.00 96.62 89 PRO A C 1
ATOM 730 O O . PRO A 1 89 ? -16.998 -2.710 5.603 1.00 96.62 89 PRO A O 1
ATOM 733 N N . TYR A 1 90 ? -14.810 -3.204 5.771 1.00 97.19 90 TYR A N 1
ATOM 734 C CA . TYR A 1 90 ? -14.462 -1.975 6.477 1.00 97.19 90 TYR A CA 1
ATOM 735 C C . TYR A 1 90 ? -14.753 -0.738 5.617 1.00 97.19 90 TYR A C 1
ATOM 737 O O . TYR A 1 90 ? -15.448 0.171 6.055 1.00 97.19 90 TYR A O 1
ATOM 745 N N . TYR A 1 91 ? -14.310 -0.722 4.358 1.00 96.44 91 TYR A N 1
ATOM 746 C CA . TYR A 1 91 ? -14.554 0.391 3.432 1.00 96.44 91 TYR A CA 1
ATOM 747 C C . TYR A 1 91 ? -16.039 0.583 3.093 1.00 96.44 91 TYR A C 1
ATOM 749 O O . TYR A 1 91 ? -16.523 1.714 2.936 1.00 96.44 91 TYR A O 1
ATOM 757 N N . LYS A 1 92 ? -16.788 -0.520 2.995 1.00 95.62 92 LYS A N 1
ATOM 758 C CA . LYS A 1 92 ? -18.233 -0.485 2.748 1.00 95.62 92 LYS A CA 1
ATOM 759 C C . LYS A 1 92 ? -18.990 0.132 3.914 1.00 95.62 92 LYS A C 1
ATOM 761 O O . LYS A 1 92 ? -19.776 1.058 3.697 1.00 95.62 92 LYS A O 1
ATOM 766 N N . ASN A 1 93 ? -18.725 -0.360 5.119 1.00 95.75 93 ASN A N 1
ATOM 767 C CA . ASN A 1 93 ? -19.592 -0.145 6.271 1.00 95.75 93 ASN A CA 1
ATOM 768 C C . ASN A 1 93 ? -19.134 1.011 7.164 1.00 95.75 93 ASN A C 1
ATOM 770 O O . ASN A 1 93 ? -19.970 1.648 7.796 1.00 95.75 93 ASN A O 1
ATOM 774 N N . ILE A 1 94 ? -17.836 1.319 7.188 1.00 93.94 94 ILE A N 1
ATOM 775 C CA . ILE A 1 94 ? -17.277 2.386 8.018 1.00 93.94 94 ILE A CA 1
ATOM 776 C C . ILE A 1 94 ? -17.118 3.651 7.179 1.00 93.94 94 ILE A C 1
ATOM 778 O O . ILE A 1 94 ? -16.475 3.643 6.126 1.00 93.94 94 ILE A O 1
ATOM 782 N N . LYS A 1 95 ? -17.711 4.757 7.640 1.00 91.19 95 LYS A N 1
ATOM 783 C CA . LYS A 1 95 ? -17.600 6.073 6.998 1.00 91.19 95 LYS A CA 1
ATOM 784 C C . LYS A 1 95 ? -16.875 7.031 7.915 1.00 91.19 95 LYS A C 1
ATOM 786 O O . LYS A 1 95 ? -17.290 7.263 9.043 1.00 91.19 95 LYS A O 1
ATOM 791 N N . ILE A 1 96 ? -15.792 7.586 7.396 1.00 92.69 96 ILE A N 1
ATOM 792 C CA . ILE A 1 96 ? -14.873 8.405 8.165 1.00 92.69 96 ILE A CA 1
ATOM 793 C C . ILE A 1 96 ? -15.196 9.888 7.925 1.00 92.69 96 ILE A C 1
ATOM 795 O O . ILE A 1 96 ? -15.063 10.361 6.795 1.00 92.69 96 ILE A O 1
ATOM 799 N N . PRO A 1 97 ? -15.663 10.644 8.935 1.00 92.56 97 PRO A N 1
ATOM 800 C CA . PRO A 1 97 ? -15.896 12.073 8.770 1.00 92.56 97 PRO A CA 1
ATOM 801 C C . PRO A 1 97 ? -14.574 12.845 8.748 1.00 92.56 97 PRO A C 1
ATOM 803 O O . PRO A 1 97 ? -13.599 12.439 9.376 1.00 92.56 97 PRO A O 1
ATOM 806 N N . THR A 1 98 ? -14.570 14.005 8.090 1.00 94.19 98 THR A N 1
ATOM 807 C CA . THR A 1 98 ? -13.474 14.974 8.212 1.00 94.19 98 THR A CA 1
ATOM 808 C C . THR A 1 98 ? -13.666 15.794 9.483 1.00 94.19 98 THR A C 1
ATOM 810 O O . THR A 1 98 ? -14.555 16.647 9.536 1.00 94.19 98 THR A O 1
ATOM 813 N N . ILE A 1 99 ? -12.868 15.535 10.520 1.00 91.81 99 ILE A N 1
ATOM 814 C CA . ILE A 1 99 ? -12.983 16.226 11.809 1.00 91.81 99 ILE A CA 1
ATOM 815 C C . ILE A 1 99 ? -11.649 16.307 12.549 1.00 91.81 99 ILE A C 1
ATOM 817 O O . ILE A 1 99 ? -10.806 15.424 12.438 1.00 91.81 99 ILE A O 1
ATOM 821 N N . THR A 1 100 ? -11.484 17.346 13.365 1.00 88.19 100 THR A N 1
ATOM 822 C CA . THR A 1 100 ? -10.335 17.516 14.260 1.00 88.19 100 THR A CA 1
ATOM 823 C C . THR A 1 100 ? -10.790 17.459 15.715 1.00 88.19 100 THR A C 1
ATOM 825 O O . THR A 1 100 ? -11.785 18.083 16.089 1.00 88.19 100 THR A O 1
ATOM 828 N N . MET A 1 101 ? -10.054 16.729 16.550 1.00 82.31 101 MET A N 1
ATOM 829 C CA . MET A 1 101 ? -10.266 16.634 17.990 1.00 82.31 101 MET A CA 1
ATOM 830 C C . MET A 1 101 ? -8.916 16.626 18.708 1.00 82.31 101 MET A C 1
ATOM 832 O O . MET A 1 101 ? -8.088 15.745 18.487 1.00 82.31 101 MET A O 1
ATOM 836 N N . GLY A 1 102 ? -8.683 17.624 19.563 1.00 84.44 102 GLY A N 1
ATOM 837 C CA . GLY A 1 102 ? -7.375 17.806 20.192 1.00 84.44 102 GLY A CA 1
ATOM 838 C C . GLY A 1 102 ? -6.283 17.998 19.136 1.00 84.44 102 GLY A C 1
ATOM 839 O O . GLY A 1 102 ? -6.388 18.885 18.291 1.00 84.44 102 GLY A O 1
ATOM 840 N N . ASN A 1 103 ? -5.251 17.155 19.182 1.00 85.56 103 ASN A N 1
ATOM 841 C CA . ASN A 1 103 ? -4.156 17.159 18.204 1.00 85.56 103 ASN A CA 1
ATOM 842 C C . ASN A 1 103 ? -4.366 16.181 17.037 1.00 85.56 103 ASN A C 1
ATOM 844 O O . ASN A 1 103 ? -3.476 16.061 16.192 1.00 85.56 103 ASN A O 1
ATOM 848 N N . SER A 1 104 ? -5.504 15.487 17.008 1.00 86.75 104 SER A N 1
ATOM 849 C CA . SER A 1 104 ? -5.799 14.432 16.044 1.00 86.75 104 SER A CA 1
ATOM 850 C C . SER A 1 104 ? -6.815 14.906 15.008 1.00 86.75 104 SER A C 1
ATOM 852 O O . SER A 1 104 ? -7.815 15.540 15.341 1.00 86.75 104 SER A O 1
ATOM 854 N N . GLU A 1 105 ? -6.578 14.587 13.743 1.00 90.25 105 GLU A N 1
ATOM 855 C CA . GLU A 1 105 ? -7.479 14.848 12.624 1.00 90.25 105 GLU A CA 1
ATOM 856 C C . GLU A 1 105 ? -7.820 13.532 11.931 1.00 90.25 105 GLU A C 1
ATOM 858 O O . GLU A 1 105 ? -6.937 12.761 11.570 1.00 90.25 105 GLU A O 1
ATOM 863 N N . LEU A 1 106 ? -9.107 13.288 11.736 1.00 92.88 106 LEU A N 1
ATOM 864 C CA . LEU A 1 106 ? -9.639 12.172 10.978 1.00 92.88 106 LEU A CA 1
ATOM 865 C C . LEU A 1 106 ? -10.088 12.693 9.615 1.00 92.88 106 LEU A C 1
ATOM 867 O O . LEU A 1 106 ? -10.809 13.689 9.562 1.00 92.88 106 LEU A O 1
ATOM 871 N N . LYS A 1 107 ? -9.659 12.049 8.528 1.00 95.25 107 LYS A N 1
ATOM 872 C CA . LYS A 1 107 ? -10.070 12.407 7.161 1.00 95.25 107 LYS A CA 1
ATOM 873 C C . LYS A 1 107 ? -9.768 11.279 6.170 1.00 95.25 107 LYS A C 1
ATOM 875 O O . LYS A 1 107 ? -9.236 10.237 6.548 1.00 95.25 107 LYS A O 1
ATOM 880 N N . TYR A 1 108 ? -10.064 11.516 4.895 1.00 97.12 108 TYR A N 1
ATOM 881 C CA . TYR A 1 108 ? -9.520 10.731 3.787 1.00 97.12 108 TYR A CA 1
ATOM 882 C C . TYR A 1 108 ? -8.310 11.439 3.165 1.00 97.12 108 TYR A C 1
ATOM 884 O O . TYR A 1 108 ? -8.301 12.663 3.015 1.00 97.12 108 TYR A O 1
ATOM 892 N N . GLU A 1 109 ? -7.304 10.653 2.801 1.00 96.88 109 GLU A N 1
ATOM 893 C CA . GLU A 1 109 ? -6.239 11.012 1.860 1.00 96.88 109 GLU A CA 1
ATOM 894 C C . GLU A 1 109 ? -6.418 10.196 0.576 1.00 96.88 109 GLU A C 1
ATOM 896 O O . GLU A 1 109 ? -7.279 9.315 0.511 1.00 96.88 109 GLU A O 1
ATOM 901 N N . LYS A 1 110 ? -5.627 10.497 -0.456 1.00 97.12 110 LYS A N 1
ATOM 902 C CA . LYS A 1 110 ? -5.757 9.851 -1.764 1.00 97.12 110 LYS A CA 1
ATOM 903 C C . LYS A 1 110 ? -4.428 9.556 -2.433 1.00 97.12 110 LYS A C 1
ATOM 905 O O . LYS A 1 110 ? -3.519 10.381 -2.391 1.00 97.12 110 LYS A O 1
ATOM 910 N N . TYR A 1 111 ? -4.370 8.420 -3.122 1.00 98.06 111 TYR A N 1
ATOM 911 C CA . TYR A 1 111 ? -3.363 8.161 -4.146 1.00 98.06 111 TYR A CA 1
ATOM 912 C C . TYR A 1 111 ? -3.849 8.686 -5.489 1.00 98.06 111 TYR A C 1
ATOM 914 O O . TYR A 1 111 ? -4.995 8.449 -5.883 1.00 98.06 111 TYR A O 1
ATOM 922 N N . LYS A 1 112 ? -2.967 9.370 -6.219 1.00 98.00 112 LYS A N 1
ATOM 923 C CA . LYS A 1 112 ? -3.231 9.783 -7.601 1.00 98.00 112 LYS A CA 1
ATOM 924 C C . LYS A 1 112 ? -3.160 8.571 -8.545 1.00 98.00 112 LYS A C 1
ATOM 926 O O . LYS A 1 112 ? -2.474 7.593 -8.243 1.00 98.00 112 LYS A O 1
ATOM 931 N N . PRO A 1 113 ? -3.794 8.635 -9.731 1.00 98.12 113 PRO A N 1
ATOM 932 C CA . PRO A 1 113 ? -3.555 7.653 -10.783 1.00 98.12 113 PRO A CA 1
ATOM 933 C C . PRO A 1 113 ? -2.057 7.494 -11.068 1.00 98.12 113 PRO A C 1
ATOM 935 O O . PRO A 1 113 ? -1.369 8.488 -11.304 1.00 98.12 113 PRO A O 1
ATOM 938 N N . PHE A 1 114 ? -1.585 6.249 -11.091 1.00 98.38 114 PHE A N 1
ATOM 939 C CA . PHE A 1 114 ? -0.187 5.858 -11.301 1.00 98.38 114 PHE A CA 1
ATOM 940 C C . PHE A 1 114 ? 0.800 6.399 -10.255 1.00 98.38 114 PHE A C 1
ATOM 942 O O . PHE A 1 114 ? 2.005 6.431 -10.493 1.00 98.38 114 PHE A O 1
ATOM 949 N N . GLU A 1 115 ? 0.315 6.782 -9.075 1.00 98.44 115 GLU A N 1
ATOM 950 C CA . GLU A 1 115 ? 1.174 6.984 -7.914 1.00 98.44 115 GLU A CA 1
ATOM 951 C C . GLU A 1 115 ? 1.635 5.633 -7.355 1.00 98.44 115 GLU A C 1
ATOM 953 O O . GLU A 1 115 ? 0.820 4.734 -7.137 1.00 98.44 115 GLU A O 1
ATOM 958 N N . GLY A 1 116 ? 2.945 5.491 -7.146 1.00 98.25 116 GLY A N 1
ATOM 959 C CA . GLY A 1 116 ? 3.544 4.289 -6.579 1.00 98.25 116 GLY A CA 1
ATOM 960 C C . GLY A 1 116 ? 3.502 4.292 -5.054 1.00 98.25 116 GLY A C 1
ATOM 961 O O . GLY A 1 116 ? 3.911 5.263 -4.420 1.00 98.25 116 GLY A O 1
ATOM 962 N N . PHE A 1 117 ? 3.072 3.183 -4.459 1.00 98.31 117 PHE A N 1
ATOM 963 C CA . PHE A 1 117 ? 3.040 2.982 -3.008 1.00 98.31 117 PHE A CA 1
ATOM 964 C C . PHE A 1 117 ? 3.448 1.553 -2.647 1.00 98.31 117 PHE A C 1
ATOM 966 O O . PHE A 1 117 ? 3.372 0.650 -3.474 1.00 98.31 117 PHE A O 1
ATOM 973 N N . VAL A 1 118 ? 3.882 1.317 -1.407 1.00 98.12 118 VAL A N 1
ATOM 974 C CA . VAL A 1 118 ? 4.102 -0.056 -0.920 1.00 98.12 118 VAL A CA 1
ATOM 975 C C . VAL A 1 118 ? 2.743 -0.730 -0.773 1.00 98.12 118 VAL A C 1
ATOM 977 O O . VAL A 1 118 ? 1.853 -0.141 -0.165 1.00 98.12 118 VAL A O 1
ATOM 980 N N . CYS A 1 119 ? 2.563 -1.923 -1.338 1.00 98.00 119 CYS A N 1
ATOM 981 C CA . CYS A 1 119 ? 1.271 -2.614 -1.326 1.00 98.00 119 CYS A CA 1
ATOM 982 C C . CYS A 1 119 ? 1.252 -3.934 -0.557 1.00 98.00 119 CYS A C 1
ATOM 984 O O . CYS A 1 119 ? 0.165 -4.466 -0.351 1.00 98.00 119 CYS A O 1
ATOM 986 N N . ASN A 1 120 ? 2.408 -4.482 -0.173 1.00 97.81 120 ASN A N 1
ATOM 987 C CA . ASN A 1 120 ? 2.496 -5.718 0.603 1.00 97.81 120 ASN A CA 1
ATOM 988 C C . ASN A 1 120 ? 3.897 -5.902 1.222 1.00 97.81 120 ASN A C 1
ATOM 990 O O . ASN A 1 120 ? 4.825 -5.140 0.932 1.00 97.81 120 ASN A O 1
ATOM 994 N N . ASP A 1 121 ? 4.055 -6.960 2.019 1.00 96.88 121 ASP A N 1
ATOM 995 C CA . ASP A 1 121 ? 5.333 -7.393 2.578 1.00 96.88 121 ASP A CA 1
ATOM 996 C C . ASP A 1 121 ? 6.360 -7.766 1.502 1.00 96.88 121 ASP A C 1
ATOM 998 O O . ASP A 1 121 ? 6.042 -8.265 0.422 1.00 96.88 121 ASP A O 1
ATOM 1002 N N . ILE A 1 122 ? 7.637 -7.562 1.831 1.00 97.19 122 ILE A N 1
ATOM 1003 C CA . ILE A 1 122 ? 8.764 -7.929 0.970 1.00 97.19 122 ILE A CA 1
ATOM 1004 C C . ILE A 1 122 ? 8.769 -9.445 0.749 1.00 97.19 122 ILE A C 1
ATOM 1006 O O . ILE A 1 122 ? 8.866 -10.226 1.698 1.00 97.19 122 ILE A O 1
ATOM 1010 N N . ILE A 1 123 ? 8.774 -9.865 -0.515 1.00 96.94 123 ILE A N 1
ATOM 1011 C CA . ILE A 1 123 ? 8.883 -11.277 -0.878 1.00 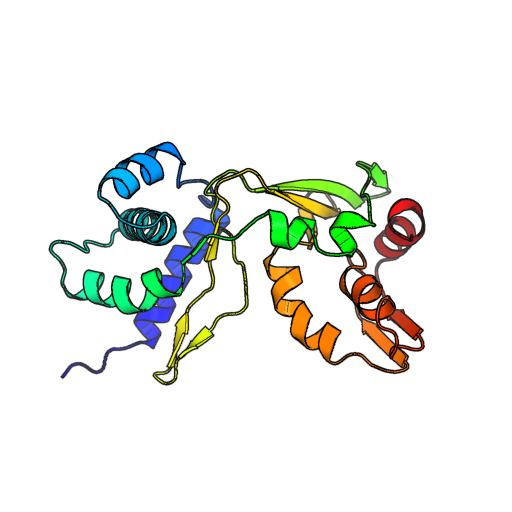96.94 123 ILE A CA 1
ATOM 1012 C C . ILE A 1 123 ? 10.355 -11.673 -0.912 1.00 96.94 123 ILE A C 1
ATOM 1014 O O . ILE A 1 123 ? 11.158 -11.092 -1.642 1.00 96.94 123 ILE A O 1
ATOM 1018 N N . LYS A 1 124 ? 10.715 -12.708 -0.155 1.00 96.25 124 LYS A N 1
ATOM 1019 C CA . LYS A 1 124 ? 12.039 -13.323 -0.232 1.00 96.25 124 LYS A CA 1
ATOM 1020 C C . LYS A 1 124 ? 12.016 -14.497 -1.208 1.00 96.25 124 LYS A C 1
ATOM 1022 O O . LYS A 1 124 ? 11.258 -15.439 -1.002 1.00 96.25 124 LYS A O 1
ATOM 1027 N N . THR A 1 125 ? 12.854 -14.453 -2.241 1.00 93.81 125 THR A N 1
ATOM 1028 C CA . THR A 1 125 ? 13.021 -15.582 -3.170 1.00 93.81 125 THR A CA 1
ATOM 1029 C C . THR A 1 125 ? 13.916 -16.665 -2.568 1.00 93.81 125 THR A C 1
ATOM 1031 O O . THR A 1 125 ? 14.686 -16.400 -1.637 1.00 93.81 125 THR A O 1
ATOM 1034 N N . ASP A 1 126 ? 13.864 -17.874 -3.129 1.00 89.81 126 ASP A N 1
ATOM 1035 C CA . ASP A 1 126 ? 14.711 -18.998 -2.709 1.00 89.81 126 ASP A CA 1
ATOM 1036 C C . ASP A 1 126 ? 16.208 -18.678 -2.851 1.00 89.81 126 ASP A C 1
ATOM 1038 O O . ASP A 1 126 ? 17.024 -19.094 -2.027 1.00 89.81 126 ASP A O 1
ATOM 1042 N N . GLU A 1 127 ? 16.579 -17.867 -3.848 1.00 87.50 127 GLU A N 1
ATOM 1043 C CA . GLU A 1 127 ? 17.959 -17.412 -4.057 1.00 87.50 127 GLU A CA 1
ATOM 1044 C C . GLU A 1 127 ? 18.390 -16.302 -3.080 1.00 87.50 127 GLU A C 1
ATOM 1046 O O . GLU A 1 127 ? 19.554 -15.903 -3.070 1.00 87.50 127 GLU A O 1
ATOM 1051 N N . GLY A 1 128 ? 17.475 -15.798 -2.246 1.00 89.62 128 GLY A N 1
ATOM 1052 C CA . GLY A 1 128 ? 17.749 -14.777 -1.235 1.00 89.62 128 GLY A CA 1
ATOM 1053 C C . GLY A 1 128 ? 17.554 -13.331 -1.698 1.00 89.62 128 GLY A C 1
ATOM 1054 O O . GLY A 1 128 ? 17.936 -12.411 -0.965 1.00 89.62 128 GLY A O 1
ATOM 1055 N N . ARG A 1 129 ? 16.950 -13.099 -2.872 1.00 94.12 129 ARG A N 1
ATOM 1056 C CA . ARG A 1 129 ? 16.550 -11.746 -3.289 1.00 94.12 129 ARG A CA 1
ATOM 1057 C C . ARG A 1 129 ? 15.369 -11.270 -2.457 1.00 94.12 129 ARG A C 1
ATOM 1059 O O . ARG A 1 129 ? 14.501 -12.057 -2.092 1.00 94.12 129 ARG A O 1
ATOM 1066 N N . LEU A 1 130 ? 15.359 -9.977 -2.163 1.00 96.44 130 LEU A N 1
ATOM 1067 C CA . LEU A 1 130 ? 14.287 -9.309 -1.440 1.00 96.44 130 LEU A CA 1
ATOM 1068 C C . LEU A 1 130 ? 13.535 -8.442 -2.443 1.00 96.44 130 LEU A C 1
ATOM 1070 O O . LEU A 1 130 ? 14.058 -7.427 -2.893 1.00 96.44 130 LEU A O 1
ATOM 1074 N N . ILE A 1 131 ? 12.343 -8.879 -2.835 1.00 97.75 131 ILE A N 1
ATOM 1075 C CA . ILE A 1 131 ? 11.506 -8.208 -3.825 1.00 97.75 131 ILE A CA 1
ATOM 1076 C C . ILE A 1 131 ? 10.517 -7.316 -3.069 1.00 97.75 131 ILE A C 1
ATOM 1078 O O . ILE A 1 131 ? 9.593 -7.834 -2.436 1.00 97.75 131 ILE A O 1
ATOM 1082 N N . PRO A 1 132 ? 10.702 -5.986 -3.079 1.00 97.62 132 PRO A N 1
ATOM 1083 C CA . PRO A 1 132 ? 9.698 -5.084 -2.534 1.00 97.62 132 PRO A CA 1
ATOM 1084 C C . PRO A 1 132 ? 8.412 -5.186 -3.360 1.00 97.62 132 PRO A C 1
ATOM 1086 O O . PRO A 1 132 ? 8.434 -5.650 -4.497 1.00 97.62 132 PRO A O 1
ATOM 1089 N N . GLN A 1 133 ? 7.281 -4.795 -2.784 1.00 98.38 133 GLN A N 1
ATOM 1090 C CA . GLN A 1 133 ? 5.978 -4.890 -3.441 1.00 98.38 133 GLN A CA 1
ATOM 1091 C C . GLN A 1 133 ? 5.413 -3.483 -3.602 1.00 98.38 133 GLN A C 1
ATOM 1093 O O . GLN A 1 133 ? 5.033 -2.839 -2.623 1.00 98.38 133 GLN A O 1
ATOM 1098 N N . ILE A 1 134 ? 5.426 -2.989 -4.839 1.00 98.50 134 ILE A N 1
ATOM 1099 C CA . ILE A 1 134 ? 5.014 -1.638 -5.212 1.00 98.50 134 ILE A CA 1
ATOM 1100 C C . ILE A 1 134 ? 3.724 -1.719 -6.018 1.00 98.50 134 ILE A C 1
ATOM 1102 O O . ILE A 1 134 ? 3.688 -2.293 -7.105 1.00 98.50 134 ILE A O 1
ATOM 1106 N N . GLY A 1 135 ? 2.670 -1.125 -5.478 1.00 98.38 135 GLY A N 1
ATOM 1107 C CA . GLY A 1 135 ? 1.370 -1.007 -6.111 1.00 98.38 135 GLY A CA 1
ATOM 1108 C C . GLY A 1 135 ? 1.186 0.337 -6.804 1.00 98.38 135 GLY A C 1
ATOM 1109 O O . GLY A 1 135 ? 1.800 1.336 -6.428 1.00 98.38 135 GLY A O 1
ATOM 1110 N N . PHE A 1 136 ? 0.294 0.357 -7.788 1.00 98.69 136 PHE A N 1
ATOM 1111 C CA . PHE A 1 136 ? -0.321 1.574 -8.310 1.00 98.69 136 PHE A CA 1
ATOM 1112 C C . PHE A 1 136 ? -1.771 1.297 -8.730 1.00 98.69 136 PHE A C 1
ATOM 1114 O O . PHE A 1 136 ? -2.145 0.156 -9.014 1.00 98.69 136 PHE A O 1
ATOM 1121 N N . PHE A 1 137 ? -2.581 2.352 -8.817 1.00 98.62 137 PHE A N 1
ATOM 1122 C CA . PHE A 1 137 ? -3.936 2.306 -9.374 1.00 98.62 137 PHE A CA 1
ATOM 1123 C C . PHE A 1 137 ? -4.005 3.089 -10.691 1.00 98.62 137 PHE A C 1
ATOM 1125 O O . PHE A 1 137 ? -3.315 4.090 -10.859 1.00 98.62 137 PHE A O 1
ATOM 1132 N N . GLU A 1 138 ? -4.864 2.683 -11.632 1.00 97.69 138 GLU A N 1
ATOM 1133 C CA . GLU A 1 138 ? -5.120 3.462 -12.865 1.00 97.69 138 GLU A CA 1
ATOM 1134 C C . GLU A 1 138 ? -6.072 4.652 -12.631 1.00 97.69 138 GLU A C 1
ATOM 1136 O O . GLU A 1 138 ? -6.213 5.535 -13.484 1.00 97.69 138 GLU A O 1
ATOM 1141 N N . THR A 1 139 ? -6.726 4.675 -11.471 1.00 96.75 139 THR A N 1
ATOM 1142 C CA . THR A 1 139 ? -7.642 5.718 -11.007 1.00 96.75 139 THR A CA 1
ATOM 1143 C C . THR A 1 139 ? -7.186 6.257 -9.659 1.00 96.75 139 THR A C 1
ATOM 1145 O O . THR A 1 139 ? -6.304 5.693 -9.017 1.00 96.75 139 THR A O 1
ATOM 1148 N N . GLU A 1 140 ? -7.802 7.350 -9.221 1.00 97.50 140 GLU A N 1
ATOM 1149 C CA . GLU A 1 140 ? -7.640 7.830 -7.852 1.00 97.50 140 GLU A CA 1
ATOM 1150 C C . GLU A 1 140 ? -8.155 6.782 -6.850 1.00 97.50 140 GLU A C 1
ATOM 1152 O O . GLU A 1 140 ? -9.122 6.064 -7.137 1.00 97.50 140 GLU A O 1
ATOM 1157 N N . PHE A 1 141 ? -7.497 6.688 -5.695 1.00 98.19 141 PHE A N 1
ATOM 1158 C CA . PHE A 1 141 ? -7.888 5.798 -4.605 1.00 98.19 141 PHE A CA 1
ATOM 1159 C C . PHE A 1 141 ? -7.893 6.548 -3.275 1.00 98.19 141 PHE A C 1
ATOM 1161 O O . PHE A 1 141 ? -6.840 7.004 -2.832 1.00 98.19 141 PHE A O 1
ATOM 1168 N N . ASP A 1 142 ? -9.057 6.657 -2.637 1.00 97.62 142 ASP A N 1
ATOM 1169 C CA . ASP A 1 142 ? -9.216 7.302 -1.336 1.00 97.62 142 ASP A CA 1
ATOM 1170 C C . ASP A 1 142 ? -9.021 6.285 -0.203 1.00 97.62 142 ASP A C 1
ATOM 1172 O O . ASP A 1 142 ? -9.532 5.163 -0.245 1.00 97.62 142 ASP A O 1
ATOM 1176 N N . PHE A 1 143 ? -8.327 6.689 0.857 1.00 97.75 143 PHE A N 1
ATOM 1177 C CA . PHE A 1 143 ? -8.120 5.871 2.047 1.00 97.75 143 PHE A CA 1
ATOM 1178 C C . PHE A 1 143 ? -8.214 6.699 3.330 1.00 97.75 143 PHE A C 1
ATOM 1180 O O . PHE A 1 143 ? -7.808 7.863 3.357 1.00 97.75 143 PHE A O 1
ATOM 1187 N N . PRO A 1 144 ? -8.772 6.130 4.410 1.00 97.00 144 PRO A N 1
ATOM 1188 C CA . PRO A 1 144 ? -8.935 6.858 5.654 1.00 97.00 144 PRO A CA 1
ATOM 1189 C C . PRO A 1 144 ? -7.607 6.975 6.399 1.00 97.00 144 PRO A C 1
ATOM 1191 O O . PRO A 1 144 ? -6.800 6.039 6.411 1.00 97.00 144 PRO A O 1
ATOM 1194 N N . VAL A 1 145 ? -7.412 8.115 7.058 1.00 96.06 145 VAL A N 1
ATOM 1195 C CA . VAL A 1 145 ? -6.223 8.423 7.853 1.00 96.06 145 VAL A CA 1
ATOM 1196 C C . VAL A 1 145 ? -6.583 9.090 9.175 1.00 96.06 145 VAL A C 1
ATOM 1198 O O . VAL A 1 145 ? -7.562 9.831 9.271 1.00 96.06 145 VAL A O 1
ATOM 1201 N N . ILE A 1 146 ? -5.733 8.868 10.175 1.00 92.38 146 ILE A N 1
ATOM 1202 C CA . ILE A 1 146 ? -5.594 9.736 11.344 1.00 92.38 146 ILE A CA 1
ATOM 1203 C C . ILE A 1 146 ? -4.283 10.495 11.174 1.00 92.38 146 ILE A C 1
ATOM 1205 O O . ILE A 1 146 ? -3.229 9.884 10.977 1.00 92.38 146 ILE A O 1
ATOM 1209 N N . LEU A 1 147 ? -4.337 11.818 11.267 1.00 91.88 147 LEU A N 1
ATOM 1210 C CA . LEU A 1 147 ? -3.165 12.669 11.398 1.00 91.88 147 LEU A CA 1
ATOM 1211 C C . LEU A 1 147 ? -3.026 13.105 12.855 1.00 91.88 147 LEU A C 1
ATOM 1213 O O . LEU A 1 147 ? -3.989 13.576 13.445 1.00 91.88 147 LEU A O 1
ATOM 1217 N N . GLU A 1 148 ? -1.828 13.019 13.420 1.00 88.56 148 GLU A N 1
ATOM 1218 C CA . GLU A 1 148 ? -1.495 13.620 14.711 1.00 88.56 148 GLU A CA 1
ATOM 1219 C C . GLU A 1 148 ? -0.541 14.794 14.464 1.00 88.56 148 GLU A C 1
ATOM 1221 O O . GLU A 1 148 ? 0.527 14.628 13.872 1.00 88.56 148 GLU A O 1
ATOM 1226 N N . LYS A 1 149 ? -0.927 16.009 14.877 1.00 88.50 149 LYS A N 1
ATOM 1227 C CA . LYS A 1 149 ? -0.156 17.248 14.630 1.00 88.50 149 LYS A CA 1
ATOM 1228 C C . LYS A 1 149 ? 0.240 17.401 13.152 1.00 88.50 149 LYS A C 1
ATOM 1230 O O . LYS A 1 149 ? 1.397 17.678 12.831 1.00 88.50 149 LYS A O 1
ATOM 1235 N N . SER A 1 150 ? -0.724 17.165 12.257 1.00 87.56 150 SER A N 1
ATOM 1236 C CA . SER A 1 150 ? -0.558 17.191 10.793 1.00 87.56 150 SER A CA 1
ATOM 1237 C C . SER A 1 150 ? 0.415 16.155 10.217 1.00 87.56 150 SER A C 1
ATOM 1239 O O . SER A 1 150 ? 0.752 16.227 9.037 1.00 87.56 150 SER A O 1
ATOM 1241 N N . ARG A 1 151 ? 0.871 15.181 11.010 1.00 90.25 151 ARG A N 1
ATOM 1242 C CA . ARG A 1 151 ? 1.678 14.055 10.532 1.00 90.25 151 ARG A CA 1
ATOM 1243 C C . ARG A 1 151 ? 0.818 12.809 10.456 1.00 90.25 151 ARG A C 1
ATOM 1245 O O . ARG A 1 151 ? 0.011 12.577 11.347 1.00 90.25 151 ARG A O 1
ATOM 1252 N N . LEU A 1 152 ? 1.019 12.000 9.419 1.00 90.81 152 LEU A N 1
ATOM 1253 C CA . LEU A 1 152 ? 0.344 10.713 9.304 1.00 90.81 152 LEU A CA 1
ATOM 1254 C C . LEU A 1 152 ? 0.650 9.862 10.540 1.00 90.81 152 LEU A C 1
ATOM 1256 O O . LEU A 1 152 ? 1.812 9.558 10.806 1.00 90.81 152 LEU A O 1
ATOM 1260 N N . TRP A 1 153 ? -0.396 9.533 11.294 1.00 89.12 153 TRP A N 1
ATOM 1261 C CA . TRP A 1 153 ? -0.316 8.655 12.454 1.00 89.12 153 TRP A CA 1
ATOM 1262 C C . TRP A 1 153 ? -0.669 7.227 12.050 1.00 89.12 153 TRP A C 1
ATOM 1264 O O . TRP A 1 153 ? 0.123 6.314 12.251 1.00 89.12 153 TRP A O 1
ATOM 1274 N N . MET A 1 154 ? -1.839 7.048 11.433 1.00 91.25 154 MET A N 1
ATOM 1275 C CA . MET A 1 154 ? -2.348 5.756 10.971 1.00 91.25 154 MET A CA 1
ATOM 1276 C C . MET A 1 154 ? -3.141 5.936 9.678 1.00 91.25 154 MET A C 1
ATOM 1278 O O . MET A 1 154 ? -3.754 6.979 9.457 1.00 91.25 154 MET A O 1
ATOM 1282 N N . SER A 1 155 ? -3.182 4.901 8.849 1.00 95.94 155 SER A N 1
ATOM 1283 C CA . SER A 1 155 ? -3.952 4.861 7.603 1.00 95.94 155 SER A CA 1
ATOM 1284 C C . SER A 1 155 ? -4.481 3.459 7.366 1.00 95.94 155 SER A C 1
ATOM 1286 O O . SER A 1 155 ? -3.848 2.518 7.820 1.00 95.94 155 SER A O 1
ATOM 1288 N N . ILE A 1 156 ? -5.574 3.295 6.622 1.00 97.25 156 ILE A N 1
ATOM 1289 C CA . ILE A 1 156 ? -5.941 1.980 6.071 1.00 97.25 156 ILE A CA 1
ATOM 1290 C C . ILE A 1 156 ? -5.609 1.989 4.583 1.00 97.25 156 ILE A C 1
ATOM 1292 O O . ILE A 1 156 ? -6.447 2.339 3.772 1.00 97.25 156 ILE A O 1
ATOM 1296 N N . THR A 1 157 ? -4.370 1.672 4.220 1.00 97.56 157 THR A N 1
ATOM 1297 C CA . THR A 1 157 ? -3.931 1.573 2.816 1.00 97.56 157 THR A CA 1
ATOM 1298 C C . THR A 1 157 ? -4.033 0.126 2.322 1.00 97.56 157 THR A C 1
ATOM 1300 O O . THR A 1 157 ? -4.255 -0.783 3.129 1.00 97.56 157 THR A O 1
ATOM 1303 N N . PRO A 1 158 ? -3.826 -0.141 1.017 1.00 98.12 158 PRO A N 1
ATOM 1304 C CA . PRO A 1 158 ? -3.690 -1.505 0.514 1.00 98.12 158 PRO A CA 1
ATOM 1305 C C . PRO A 1 158 ? -2.666 -2.337 1.291 1.00 98.12 158 PRO A C 1
ATOM 1307 O O . PRO A 1 158 ? -2.970 -3.470 1.642 1.00 98.12 158 PRO A O 1
ATOM 1310 N N . ASN A 1 159 ? -1.513 -1.759 1.649 1.00 97.62 159 ASN A N 1
ATOM 1311 C CA . ASN A 1 159 ? -0.502 -2.448 2.454 1.00 97.62 159 ASN A CA 1
ATOM 1312 C C . ASN A 1 159 ? -1.053 -2.952 3.790 1.00 97.62 159 ASN A C 1
ATOM 1314 O O . ASN A 1 159 ? -0.863 -4.113 4.140 1.00 97.62 159 ASN A O 1
ATOM 1318 N N . GLU A 1 160 ? -1.762 -2.094 4.524 1.00 96.38 160 GLU A N 1
ATOM 1319 C CA . GLU A 1 160 ? -2.348 -2.460 5.819 1.00 96.38 160 GLU A CA 1
ATOM 1320 C C . GLU A 1 160 ? -3.407 -3.553 5.662 1.00 96.38 160 GLU A C 1
ATOM 1322 O O . GLU A 1 160 ? -3.492 -4.475 6.470 1.00 96.38 160 GLU A O 1
ATOM 1327 N N . ILE A 1 161 ? -4.194 -3.490 4.585 1.00 97.44 161 ILE A N 1
ATOM 1328 C CA . ILE A 1 161 ? -5.169 -4.531 4.268 1.00 97.44 161 ILE A CA 1
ATOM 1329 C C . ILE A 1 161 ? -4.468 -5.861 4.000 1.00 97.44 161 ILE A C 1
ATOM 1331 O O . ILE A 1 161 ? -4.862 -6.857 4.602 1.00 97.44 161 ILE A O 1
ATOM 1335 N N . GLU A 1 162 ? -3.464 -5.888 3.119 1.00 97.75 162 GLU A N 1
ATOM 1336 C CA . GLU A 1 162 ? -2.770 -7.111 2.702 1.00 97.75 162 GLU A CA 1
ATOM 1337 C C . GLU A 1 162 ? -2.016 -7.771 3.860 1.00 97.75 162 GLU A C 1
ATOM 1339 O O . GLU A 1 162 ? -2.235 -8.950 4.148 1.00 97.75 162 GLU A O 1
ATOM 1344 N N . THR A 1 163 ? -1.196 -7.001 4.574 1.00 96.00 163 THR A N 1
ATOM 1345 C CA . THR A 1 163 ? -0.335 -7.501 5.662 1.00 96.00 163 THR A CA 1
ATOM 1346 C C . THR A 1 163 ? -1.131 -8.017 6.864 1.00 96.00 163 THR A C 1
ATOM 1348 O O . THR A 1 163 ? -0.700 -8.938 7.559 1.00 96.00 163 THR A O 1
ATOM 1351 N N . MET A 1 164 ? -2.347 -7.508 7.093 1.00 96.44 164 MET A N 1
ATOM 1352 C CA . 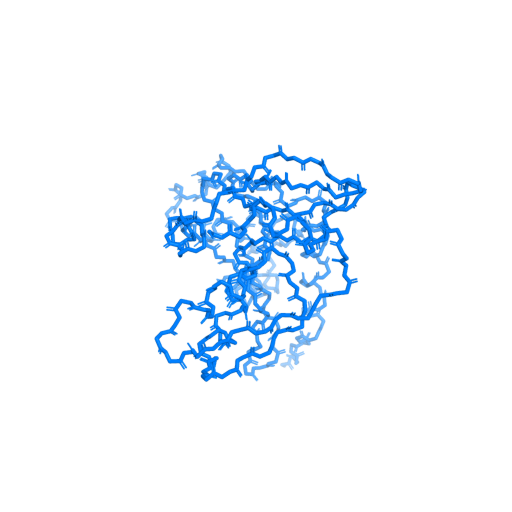MET A 1 164 ? -3.208 -7.990 8.177 1.00 96.44 164 MET A CA 1
ATOM 1353 C C . MET A 1 164 ? -4.059 -9.215 7.807 1.00 96.44 164 MET A C 1
ATOM 1355 O O . MET A 1 164 ? -4.613 -9.842 8.718 1.00 96.44 164 MET A O 1
ATOM 1359 N N . LYS A 1 165 ? -4.176 -9.600 6.522 1.00 96.50 165 LYS A N 1
ATOM 1360 C CA . LYS A 1 165 ? -5.056 -10.709 6.080 1.00 96.50 165 LYS A CA 1
ATOM 1361 C C . LYS A 1 165 ? -4.797 -11.999 6.846 1.00 96.50 165 LYS A C 1
ATOM 1363 O O . LYS A 1 165 ? -5.739 -12.623 7.335 1.00 96.50 165 LYS A O 1
ATOM 1368 N N . GLU A 1 166 ? -3.532 -12.397 6.968 1.00 96.88 166 GLU A N 1
ATOM 1369 C CA . GLU A 1 166 ? -3.165 -13.652 7.628 1.00 96.88 166 GLU A CA 1
ATOM 1370 C C . GLU A 1 166 ? -3.495 -13.623 9.127 1.00 96.88 166 GLU A C 1
ATOM 1372 O O . GLU A 1 166 ? -4.064 -14.582 9.657 1.00 96.88 166 GLU A O 1
ATOM 1377 N N . ALA A 1 167 ? -3.193 -12.516 9.810 1.00 96.75 167 ALA A N 1
ATOM 1378 C CA . ALA A 1 167 ? -3.490 -12.355 11.230 1.00 96.75 167 ALA A CA 1
ATOM 1379 C C . ALA A 1 167 ? -5.007 -12.399 11.497 1.00 96.75 167 ALA A C 1
ATOM 1381 O O . ALA A 1 167 ? -5.458 -13.150 12.363 1.00 96.75 167 ALA A O 1
ATOM 1382 N N . ILE A 1 168 ? -5.804 -11.683 10.694 1.00 98.00 168 ILE A N 1
ATOM 1383 C CA . ILE A 1 168 ? -7.274 -11.699 10.774 1.00 98.00 168 ILE A CA 1
ATOM 1384 C C . ILE A 1 168 ? -7.802 -13.114 10.513 1.00 98.00 168 ILE A C 1
ATOM 1386 O O . ILE A 1 168 ? -8.650 -13.613 11.257 1.00 98.00 168 ILE A O 1
ATOM 1390 N N . ALA A 1 169 ? -7.290 -13.803 9.486 1.00 97.62 169 ALA A N 1
ATOM 1391 C CA . ALA A 1 169 ? -7.695 -15.165 9.145 1.00 97.62 169 ALA A CA 1
ATOM 1392 C C . ALA A 1 169 ? -7.427 -16.157 10.289 1.00 97.62 169 ALA A C 1
ATOM 1394 O O . ALA A 1 169 ? -8.268 -17.018 10.556 1.00 97.62 169 ALA A O 1
ATOM 1395 N N . LYS A 1 170 ? -6.317 -15.992 11.014 1.00 97.50 170 LYS A N 1
ATOM 1396 C CA . LYS A 1 170 ? -5.961 -16.816 12.177 1.00 97.50 170 LYS A CA 1
ATOM 1397 C C . LYS A 1 170 ? -6.733 -16.474 13.452 1.00 97.50 170 LYS A C 1
ATOM 1399 O O . LYS A 1 170 ? -6.753 -17.304 14.353 1.00 97.50 170 LYS A O 1
ATOM 1404 N N . GLY A 1 171 ? -7.370 -15.306 13.556 1.00 97.38 171 GLY A N 1
ATOM 1405 C CA . GLY A 1 171 ? -8.172 -14.938 14.730 1.00 97.38 171 GLY A CA 1
ATOM 1406 C C . GLY A 1 171 ? -9.371 -15.874 14.950 1.00 97.38 171 GLY A C 1
ATOM 1407 O O . GLY A 1 171 ? -10.127 -16.138 14.012 1.00 97.38 171 GLY A O 1
ATOM 1408 N N . PHE A 1 172 ? -9.545 -16.375 16.177 1.00 98.25 172 PHE A N 1
ATOM 1409 C CA . PHE A 1 172 ? -10.689 -17.187 16.614 1.00 98.25 172 PHE A CA 1
ATOM 1410 C C . PHE A 1 172 ? -10.896 -17.059 18.133 1.00 98.25 172 PHE A C 1
ATOM 1412 O O . PHE A 1 172 ? -9.962 -16.736 18.868 1.00 98.25 172 PHE A O 1
ATOM 1419 N N . GLY A 1 173 ? -12.108 -17.341 18.619 1.00 98.56 173 GLY A N 1
ATOM 1420 C CA . GLY A 1 173 ? -12.448 -17.275 20.041 1.00 98.56 173 GLY A CA 1
ATOM 1421 C C . GLY A 1 173 ? -12.335 -15.853 20.594 1.00 98.56 173 GLY A C 1
ATOM 1422 O O . GLY A 1 173 ? -12.900 -14.919 20.032 1.00 98.56 173 GLY A O 1
ATOM 1423 N N . ARG A 1 174 ? -11.611 -15.678 21.700 1.00 98.56 174 ARG A N 1
ATOM 1424 C CA . ARG A 1 174 ? -11.386 -14.366 22.321 1.00 98.56 174 ARG A CA 1
ATOM 1425 C C . ARG A 1 174 ? -10.065 -13.794 21.830 1.00 98.56 174 ARG A C 1
ATOM 1427 O O . ARG A 1 174 ? -9.005 -14.324 22.155 1.00 98.56 174 ARG A O 1
ATOM 1434 N N . VAL A 1 175 ? -10.132 -12.718 21.057 1.00 98.50 175 VAL A N 1
ATOM 1435 C CA . VAL A 1 175 ? -8.964 -12.087 20.437 1.00 98.50 175 VAL A CA 1
ATOM 1436 C C . VAL A 1 175 ? -8.556 -10.852 21.235 1.00 98.50 175 VAL A C 1
ATOM 1438 O O . VAL A 1 175 ? -9.387 -9.995 21.523 1.00 98.50 175 VAL A O 1
ATOM 1441 N N . LEU A 1 176 ? -7.269 -10.746 21.569 1.00 98.06 176 LEU A N 1
ATOM 1442 C CA . LEU A 1 176 ? -6.660 -9.549 22.148 1.00 98.06 176 LEU A CA 1
ATOM 1443 C C . LEU A 1 176 ? -5.811 -8.856 21.078 1.00 98.06 176 LEU A C 1
ATOM 1445 O O . LEU A 1 176 ? -4.911 -9.478 20.517 1.00 98.06 176 LEU A O 1
ATOM 1449 N N . ALA A 1 177 ? -6.084 -7.582 20.811 1.00 96.69 177 ALA A N 1
ATOM 1450 C CA . ALA A 1 177 ? -5.307 -6.744 19.904 1.00 96.69 177 ALA A CA 1
ATOM 1451 C C . ALA A 1 177 ? -4.617 -5.616 20.683 1.00 96.69 177 ALA A C 1
ATOM 1453 O O . ALA A 1 177 ? -5.243 -4.957 21.514 1.00 96.69 177 ALA A O 1
ATOM 1454 N N . PHE A 1 178 ? -3.334 -5.386 20.404 1.00 96.12 178 PHE A N 1
ATOM 1455 C CA . PHE A 1 178 ? -2.586 -4.241 20.922 1.00 96.12 178 PHE A CA 1
ATOM 1456 C C . PHE A 1 178 ? -2.468 -3.187 19.821 1.00 96.12 178 PHE A C 1
ATOM 1458 O O . PHE A 1 178 ? -1.915 -3.470 18.761 1.00 96.12 178 PHE A O 1
ATOM 1465 N N . GLY A 1 179 ? -2.979 -1.987 20.089 1.00 93.00 179 GLY A N 1
ATOM 1466 C CA . GLY A 1 179 ? -3.145 -0.912 19.115 1.00 93.00 179 GLY A CA 1
ATOM 1467 C C . GLY A 1 179 ? -4.538 -0.921 18.484 1.00 93.00 179 GLY A C 1
ATOM 1468 O O . GLY A 1 179 ? -4.995 -1.937 17.958 1.00 93.00 179 GLY A O 1
ATOM 1469 N N . LEU A 1 180 ? -5.218 0.225 18.543 1.00 92.44 180 LEU A N 1
ATOM 1470 C CA . LEU A 1 180 ? -6.535 0.427 17.941 1.00 92.44 180 LEU A CA 1
ATOM 1471 C C . LEU A 1 180 ? -6.410 0.987 16.525 1.00 92.44 180 LEU A C 1
ATOM 1473 O O . LEU A 1 180 ? -7.030 0.466 15.597 1.00 92.44 180 LEU A O 1
ATOM 1477 N N . GLY A 1 181 ? -5.599 2.034 16.351 1.00 91.75 181 GLY A N 1
ATOM 1478 C CA . GLY A 1 181 ? -5.501 2.769 15.091 1.00 91.75 181 GLY A CA 1
ATOM 1479 C C . GLY A 1 181 ? -6.875 3.242 14.603 1.00 91.75 181 GLY A C 1
ATOM 1480 O O . GLY A 1 181 ? -7.637 3.839 15.355 1.00 91.75 181 GLY A O 1
ATOM 1481 N N . LEU A 1 182 ? -7.207 2.943 13.346 1.00 94.81 182 LEU A N 1
ATOM 1482 C CA . LEU A 1 182 ? -8.542 3.176 12.774 1.00 94.81 182 LEU A CA 1
ATOM 1483 C C . LEU A 1 182 ? -9.526 2.016 13.045 1.00 94.81 182 LEU A C 1
ATOM 1485 O O . LEU A 1 182 ? -10.648 2.020 12.562 1.00 94.81 182 LEU A O 1
ATOM 1489 N N . GLY A 1 183 ? -9.121 0.996 13.803 1.00 95.69 183 GLY A N 1
ATOM 1490 C CA . GLY A 1 183 ? -9.967 -0.138 14.174 1.00 95.69 183 GLY A CA 1
ATOM 1491 C C . GLY A 1 183 ? -10.165 -1.185 13.080 1.00 95.69 183 GLY A C 1
ATOM 1492 O O . GLY A 1 183 ? -10.986 -2.081 13.261 1.00 95.69 183 GLY A O 1
ATOM 1493 N N . TYR A 1 184 ? -9.409 -1.129 11.978 1.00 97.38 184 TYR A N 1
ATOM 1494 C CA . TYR A 1 184 ? -9.536 -2.075 10.862 1.00 97.38 184 TYR A CA 1
ATOM 1495 C C . TYR A 1 184 ? -9.398 -3.536 11.302 1.00 97.38 184 TYR A C 1
ATOM 1497 O O . TYR A 1 184 ? -10.314 -4.326 11.080 1.00 97.38 184 TYR A O 1
ATOM 1505 N N . TYR A 1 185 ? -8.304 -3.897 11.985 1.00 97.50 185 TYR A N 1
ATOM 1506 C CA . TYR A 1 185 ? -8.101 -5.270 12.462 1.00 97.50 185 TYR A CA 1
ATOM 1507 C C . TYR A 1 185 ? -9.224 -5.721 13.404 1.00 97.50 185 TYR A C 1
ATOM 1509 O O . TYR A 1 185 ? -9.755 -6.823 13.255 1.00 97.50 185 TYR A O 1
ATOM 1517 N N . ALA A 1 186 ? -9.599 -4.866 14.361 1.00 96.75 186 ALA A N 1
ATOM 1518 C CA . ALA A 1 186 ? -10.623 -5.178 15.352 1.00 96.75 186 ALA A CA 1
ATOM 1519 C C . ALA A 1 186 ? -11.994 -5.393 14.700 1.00 96.75 186 ALA A C 1
ATOM 1521 O O . ALA A 1 186 ? -12.664 -6.379 14.999 1.00 96.75 186 ALA A O 1
ATOM 1522 N N . TYR A 1 187 ? -12.370 -4.515 13.768 1.00 97.38 187 TYR A N 1
ATOM 1523 C CA . TYR A 1 187 ? -13.593 -4.626 12.985 1.00 97.38 187 TYR A CA 1
ATOM 1524 C C . TYR A 1 187 ? -13.594 -5.895 12.131 1.00 97.38 187 TYR A C 1
ATOM 1526 O O . TYR A 1 187 ? -14.493 -6.718 12.246 1.00 97.38 187 TYR A O 1
ATOM 1534 N N . MET A 1 188 ? -12.560 -6.103 11.315 1.00 97.88 188 MET A N 1
ATOM 1535 C CA . MET A 1 188 ? -12.498 -7.256 10.416 1.00 97.88 188 MET A CA 1
ATOM 1536 C C . MET A 1 188 ? -12.492 -8.584 11.176 1.00 97.88 188 MET A C 1
ATOM 1538 O O . MET A 1 188 ? -13.108 -9.552 10.737 1.00 97.88 188 MET A O 1
ATOM 1542 N N . THR A 1 189 ? -11.838 -8.630 12.337 1.00 98.00 189 THR A N 1
ATOM 1543 C CA . THR A 1 189 ? -11.825 -9.821 13.189 1.00 98.00 189 THR A CA 1
ATOM 1544 C C . THR A 1 189 ? -13.174 -10.048 13.871 1.00 98.00 189 THR A C 1
ATOM 1546 O O . THR A 1 189 ? -13.600 -11.194 13.982 1.00 98.00 189 THR A O 1
ATOM 1549 N N . SER A 1 190 ? -13.879 -8.989 14.287 1.00 96.62 190 SER A N 1
ATOM 1550 C CA . SER A 1 190 ? -15.198 -9.111 14.925 1.00 96.62 190 SER A CA 1
ATOM 1551 C C . SER A 1 190 ? -16.307 -9.555 13.967 1.00 96.62 190 SER A C 1
ATOM 1553 O O . SER A 1 190 ? -17.325 -10.061 14.425 1.00 96.62 190 SER A O 1
ATOM 1555 N N . GLN A 1 191 ? -16.115 -9.414 12.649 1.00 96.50 191 GLN A N 1
ATOM 1556 C CA . GLN A 1 191 ? -17.057 -9.914 11.637 1.00 96.50 191 GLN A CA 1
ATOM 1557 C C . GLN A 1 191 ? -17.034 -11.442 11.465 1.00 96.50 191 GLN A C 1
ATOM 1559 O O . GLN A 1 191 ? -17.811 -11.980 10.680 1.00 96.50 191 GLN A O 1
ATOM 1564 N N . LYS A 1 192 ? -16.123 -12.156 12.130 1.00 97.81 192 LYS A N 1
ATOM 1565 C CA . LYS A 1 192 ? -15.966 -13.599 11.949 1.00 97.81 192 LYS A CA 1
ATOM 1566 C C . LYS A 1 192 ? -16.872 -14.381 12.896 1.00 97.81 192 LYS A C 1
ATOM 1568 O O . LYS A 1 192 ? -16.753 -14.242 14.108 1.00 97.81 192 LYS A O 1
ATOM 1573 N N . ASP A 1 193 ? -17.655 -15.312 12.353 1.00 97.44 193 ASP A N 1
ATOM 1574 C CA . ASP A 1 193 ? -18.573 -16.166 13.131 1.00 97.44 193 ASP A CA 1
ATOM 1575 C C . ASP A 1 193 ? -17.880 -16.993 14.230 1.00 97.44 193 ASP A C 1
ATOM 1577 O O . ASP A 1 193 ? -18.500 -17.394 15.212 1.00 97.44 193 ASP A O 1
ATOM 1581 N N . ASN A 1 194 ? -16.587 -17.280 14.062 1.00 97.69 194 ASN A N 1
ATOM 1582 C CA . ASN A 1 194 ? -15.785 -18.051 15.008 1.00 97.69 194 ASN A CA 1
ATOM 1583 C C . ASN A 1 194 ? -14.990 -17.184 16.002 1.00 97.69 194 ASN A C 1
ATOM 1585 O O . ASN A 1 194 ? -14.117 -17.714 16.693 1.00 97.69 194 ASN A O 1
ATOM 1589 N N . VAL A 1 195 ? -15.260 -15.877 16.078 1.00 98.50 195 VAL A N 1
ATOM 1590 C CA . VAL A 1 195 ? -14.708 -14.951 17.076 1.00 98.50 195 VAL A CA 1
ATOM 1591 C C . VAL A 1 195 ? -15.808 -14.589 18.079 1.00 98.50 195 VAL A C 1
ATOM 1593 O O . VAL A 1 195 ? -16.845 -14.050 17.718 1.00 98.50 195 VAL A O 1
ATOM 1596 N N . GLU A 1 196 ? -15.576 -14.893 19.357 1.00 98.25 196 GLU A N 1
ATOM 1597 C CA . GLU A 1 196 ? -16.497 -14.618 20.471 1.00 98.25 196 GLU A CA 1
ATOM 1598 C C . GLU A 1 196 ? -16.429 -13.147 20.899 1.00 98.25 196 GLU A C 1
ATOM 1600 O O . GLU A 1 196 ? -17.451 -12.516 21.157 1.00 98.25 196 GLU A O 1
ATOM 1605 N N . SER A 1 197 ? -15.218 -12.591 20.997 1.00 98.12 197 SER A N 1
ATOM 1606 C CA . SER A 1 197 ? -15.011 -11.194 21.380 1.00 98.12 197 SER A CA 1
ATOM 1607 C C . SER A 1 197 ? -13.654 -10.681 20.916 1.00 98.12 197 SER A C 1
ATOM 1609 O O . SER A 1 197 ? -12.685 -11.438 20.837 1.00 98.12 197 SER A O 1
ATOM 1611 N N . VAL A 1 198 ? -13.564 -9.370 20.694 1.00 98.19 198 VAL A N 1
ATOM 1612 C CA . VAL A 1 198 ? -12.300 -8.669 20.453 1.00 98.19 198 VAL A CA 1
ATOM 1613 C C . VAL A 1 198 ? -12.083 -7.657 21.572 1.00 98.19 198 VAL A C 1
ATOM 1615 O O . VAL A 1 198 ? -12.901 -6.765 21.779 1.00 98.19 198 VAL A O 1
ATOM 1618 N N . THR A 1 199 ? -10.982 -7.794 22.303 1.00 98.00 199 THR A N 1
ATOM 1619 C CA . THR A 1 199 ? -10.513 -6.805 23.276 1.00 98.00 199 THR A CA 1
ATOM 1620 C C . THR A 1 199 ? -9.358 -6.038 22.655 1.00 98.00 199 THR A C 1
ATOM 1622 O O . THR A 1 199 ? -8.391 -6.644 22.199 1.00 98.00 199 THR A O 1
ATOM 1625 N N . VAL A 1 200 ? -9.447 -4.711 22.644 1.00 97.75 200 VAL A N 1
ATOM 1626 C CA . VAL A 1 200 ? -8.397 -3.839 22.110 1.00 97.75 200 VAL A CA 1
ATOM 1627 C C . VAL A 1 200 ? -7.751 -3.075 23.257 1.00 97.75 200 VAL A C 1
ATOM 1629 O O . VAL A 1 200 ? -8.448 -2.513 24.099 1.00 97.75 200 VAL A O 1
ATOM 1632 N N . VAL A 1 201 ? -6.421 -3.060 23.290 1.00 97.38 201 VAL A N 1
ATOM 1633 C CA . VAL A 1 201 ? -5.623 -2.266 24.226 1.00 97.38 201 VAL A CA 1
ATOM 1634 C C . VAL A 1 201 ? -4.967 -1.138 23.445 1.00 97.38 201 VAL A C 1
ATOM 1636 O O . VAL A 1 201 ? -4.109 -1.391 22.603 1.00 97.38 201 VAL A O 1
ATOM 1639 N N . GLU A 1 202 ? -5.358 0.099 23.731 1.00 93.31 202 GLU A N 1
ATOM 1640 C CA . GLU A 1 202 ? -4.790 1.308 23.134 1.00 93.31 202 GLU A CA 1
ATOM 1641 C C . GLU A 1 202 ? -4.280 2.230 24.242 1.00 93.31 202 GLU A C 1
ATOM 1643 O O . GLU A 1 202 ? -4.900 2.372 25.293 1.00 93.31 202 GLU A O 1
ATOM 1648 N N . SER A 1 203 ? -3.109 2.813 24.011 1.00 92.50 203 SER A N 1
ATOM 1649 C CA . SER A 1 203 ? -2.439 3.713 24.949 1.00 92.50 203 SER A CA 1
ATOM 1650 C C . SER A 1 203 ? -2.819 5.179 24.739 1.00 92.50 203 SER A C 1
ATOM 1652 O O . SER A 1 203 ? -2.720 5.976 25.670 1.00 92.50 203 SER A O 1
ATOM 1654 N N . ASN A 1 204 ? -3.253 5.542 23.528 1.00 87.06 204 ASN A N 1
ATOM 1655 C CA . ASN A 1 204 ? -3.629 6.901 23.167 1.00 87.06 204 ASN A CA 1
ATOM 1656 C C . ASN A 1 204 ? -5.137 7.140 23.372 1.00 87.06 204 ASN A C 1
ATOM 1658 O O . ASN A 1 204 ? -5.967 6.660 22.597 1.00 87.06 204 ASN A O 1
ATOM 1662 N N . GLN A 1 205 ? -5.488 7.922 24.399 1.00 89.00 205 GLN A N 1
ATOM 1663 C CA . GLN A 1 205 ? -6.882 8.250 24.717 1.00 89.00 205 GLN A CA 1
ATOM 1664 C C . GLN A 1 205 ? -7.584 9.023 23.590 1.00 89.00 205 GLN A C 1
ATOM 1666 O O . GLN A 1 205 ? -8.750 8.747 23.320 1.00 89.00 205 GLN A O 1
ATOM 1671 N N . ASP A 1 206 ? -6.885 9.916 22.879 1.00 85.31 206 ASP A N 1
ATOM 1672 C CA . ASP A 1 206 ? -7.477 10.675 21.768 1.00 85.31 206 ASP A CA 1
ATOM 1673 C C . ASP A 1 206 ? -7.923 9.730 20.640 1.00 85.31 206 ASP A C 1
ATOM 1675 O O . ASP A 1 206 ? -8.978 9.934 20.040 1.00 85.31 206 ASP A O 1
ATOM 1679 N N . VAL A 1 207 ? -7.152 8.664 20.376 1.00 85.81 207 VAL A N 1
ATOM 1680 C CA . VAL A 1 207 ? -7.490 7.631 19.378 1.00 85.81 207 VAL A CA 1
ATOM 1681 C C . VAL A 1 207 ? -8.711 6.823 19.822 1.00 85.81 207 VAL A C 1
ATOM 1683 O O . VAL A 1 207 ? -9.597 6.571 19.0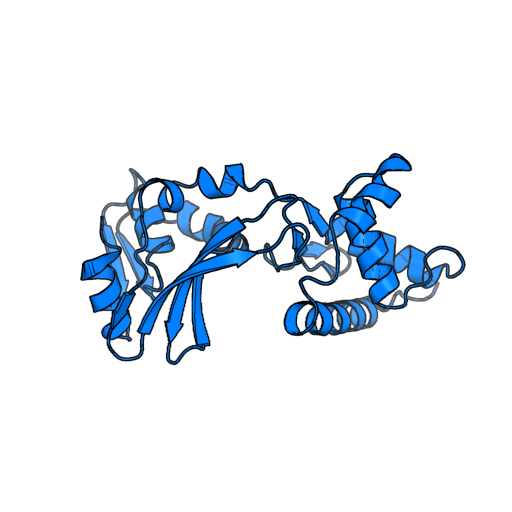05 1.00 85.81 207 VAL A O 1
ATOM 1686 N N . ILE A 1 208 ? -8.798 6.458 21.107 1.00 90.69 208 ILE A N 1
ATOM 1687 C CA . ILE A 1 208 ? -9.963 5.754 21.671 1.00 90.69 208 ILE A CA 1
ATOM 1688 C C . ILE A 1 208 ? -11.222 6.613 21.544 1.00 90.69 208 ILE A C 1
ATOM 1690 O O . ILE A 1 208 ? -12.241 6.135 21.046 1.00 90.69 208 ILE A O 1
ATOM 1694 N N . ASP A 1 209 ? -11.152 7.876 21.960 1.00 90.19 209 ASP A N 1
ATOM 1695 C CA . ASP A 1 209 ? -12.291 8.793 21.951 1.00 90.19 209 ASP A CA 1
ATOM 1696 C C . ASP A 1 209 ? -12.764 9.076 20.519 1.00 90.19 209 ASP A C 1
ATOM 1698 O O . ASP A 1 209 ? -13.966 9.107 20.242 1.00 90.19 209 ASP A O 1
ATOM 1702 N N . LEU A 1 210 ? -11.820 9.240 19.588 1.00 88.62 210 LEU A N 1
ATOM 1703 C CA . LEU A 1 210 ? -12.099 9.462 18.173 1.00 88.62 210 LEU A CA 1
ATOM 1704 C C . LEU A 1 210 ? -12.770 8.234 17.554 1.00 88.62 210 LEU A C 1
ATOM 1706 O O . LEU A 1 210 ? -13.785 8.372 16.867 1.00 88.62 210 LEU A O 1
ATOM 1710 N N . PHE A 1 211 ? -12.255 7.037 17.842 1.00 90.56 211 PHE A N 1
ATOM 1711 C CA 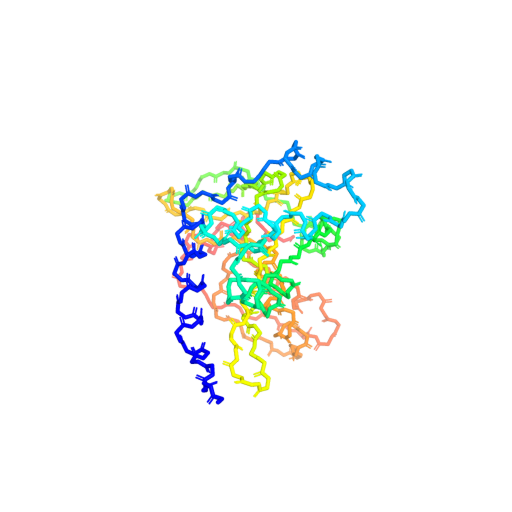. PHE A 1 211 ? -12.846 5.789 17.379 1.00 90.56 211 PHE A CA 1
ATOM 1712 C C . PHE A 1 211 ? -14.257 5.591 17.940 1.00 90.56 211 PHE A C 1
ATOM 1714 O O . PHE A 1 211 ? -15.200 5.426 17.169 1.00 90.56 211 PHE A O 1
ATOM 1721 N N . ALA A 1 212 ? -14.425 5.682 19.262 1.00 91.81 212 ALA A N 1
ATOM 1722 C CA . ALA A 1 212 ? -15.704 5.473 19.939 1.00 91.81 212 ALA A CA 1
ATOM 1723 C C . ALA A 1 212 ? -16.791 6.455 19.480 1.00 91.81 212 ALA A C 1
ATOM 1725 O O . ALA A 1 212 ? -17.970 6.110 19.464 1.00 91.81 212 ALA A O 1
ATOM 1726 N N . LYS A 1 213 ? -16.404 7.681 19.110 1.00 91.38 213 LYS A N 1
ATOM 1727 C CA . LYS A 1 213 ? -17.348 8.728 18.717 1.00 91.38 213 LYS A CA 1
ATOM 1728 C C . LYS A 1 213 ? -17.679 8.745 17.225 1.00 91.38 213 LYS A C 1
ATOM 1730 O O . LYS A 1 213 ? -18.797 9.124 16.881 1.00 91.38 213 LYS A O 1
ATOM 1735 N N . TYR A 1 214 ? -16.726 8.411 16.351 1.00 90.50 214 TYR A N 1
ATOM 1736 C CA . TYR A 1 214 ? -16.861 8.659 14.907 1.00 90.50 214 TYR A CA 1
ATOM 1737 C C . TYR A 1 214 ? -16.634 7.445 14.005 1.00 90.50 214 TYR A C 1
ATOM 1739 O O . TYR A 1 214 ? -16.966 7.527 12.826 1.00 90.50 214 TYR A O 1
ATOM 1747 N N . ILE A 1 215 ? -16.050 6.358 14.513 1.00 90.06 215 ILE A N 1
ATOM 1748 C CA . ILE A 1 215 ? -15.686 5.183 13.702 1.00 90.06 215 ILE A CA 1
ATOM 1749 C C . ILE A 1 215 ? -16.465 3.941 14.140 1.00 90.06 215 ILE A C 1
ATOM 1751 O O . ILE A 1 215 ? -16.777 3.095 13.304 1.00 90.06 215 ILE A O 1
ATOM 1755 N N . TRP A 1 216 ? -16.771 3.826 15.435 1.00 86.56 216 TRP A N 1
ATOM 1756 C CA . TRP A 1 216 ? -17.524 2.707 15.988 1.00 86.56 216 TRP A CA 1
ATOM 1757 C C . TRP A 1 216 ? -18.873 2.538 15.247 1.00 86.56 216 TRP A C 1
ATOM 1759 O O . TRP A 1 216 ? -19.609 3.525 15.162 1.00 86.56 216 TRP A O 1
ATOM 1769 N N . PRO A 1 217 ? -19.187 1.338 14.709 1.00 79.44 217 PRO A N 1
ATOM 1770 C CA . PRO A 1 217 ? -20.417 1.076 13.949 1.00 79.44 217 PRO A CA 1
ATOM 1771 C C . PRO A 1 217 ? -21.722 1.249 14.733 1.00 79.44 217 PRO A C 1
ATOM 1773 O O . PRO A 1 217 ? -21.748 0.899 15.938 1.00 79.44 217 PRO A O 1
#

Secondary structure (DSSP, 8-state):
-----HHHHHHHHHHHHHHHHHH-TT-S-HHHHHHHHTTT--HHHHHHHHHHHHTT--TTT-HHHHHHIIIIIHHHEEE--HHHHHTSHHHHH-----EEETTEEEEEEEEPTT--EEEEEEEEPTT--EEEEEEE-SS-EEEEEEEETTEEEEE--HHHHHHHHHHHHH--EEEEEE--TTSHHHHHHHT-TTEEEEEEE-S-HHHHHHHHHHT--

Foldseek 3Di:
DPPPPLVVLQVLVVVLVVCCQVPPLPVDDPVQLVVVCVVVDDSQVSLLVVSLVVSVQDLPPDPVSVVSSVVASSVAEDEDDLVVVCVPPLNVPWDWDADDDDQKTKDKDKDAANRKDQQEAFDADPSGHTHTHIYGYNHMHIWIFMAGNNHTDDIDDNHVVHHCPVVLVPDAEEAEEEDCGLNPSVVSNVPDPRYPHYHYHYPDPRRVVSCVPRGPD